Protein AF-A0A7J6M3S8-F1 (afdb_monomer)

InterPro domains:
  IPR009906 D-glutamate cyclase-like domain [PF07286] (188-296)
  IPR038021 Putative hydro-lyase [SSF160920] (68-296)

Secondary structure (DSSP, 8-state):
--TT-EEEE--SSTTSS--EEEETTTTEEEES-SS-TT----HHHHHHHHHHHHHHHHHHHHHS----HHHHHHHHHHHHTS--S--TTSSTTS--EEEEEEEGGGHHHHHHHHHH-TTT--EEEEEEPEEEE-TTS-EEEE-B-SSSSTT-BTTTSSS-EEEEETTEEEEESS---B--TT---EEEEEEE-THHHHHHHHHTT---HHHHTT-PPEEEEEEEEPPPBTTB--EEEEEEEEEETTTHHHHHHHHTT-TTTT-S-SEEE-GGGGT--TTSPPSBS------TTEEEEEEE-TTS----

Sequence (308 aa):
MPPDRKWSFETGYDGMVGDAIFDEKTGKWHYSDEKQLHTHLDEGKALKRTRGAIQELGRRLRDHAVDATAAAKVREECRDGVWSGPTSGKAAGHVQANLVILPSKYKNHFERFCALNPQACALLETIDSTTTTDPNGHRRLKLISAVVTPGADILTDAPKYTVYNGHDKVEVLRADTSVPEDVEGLTGFVFGCSFSWEDKLADAGAPPRHMVQGKNVSMYRTNIPNKVAGPFGGVLVVTMRPYRLDQIPQVIQITSQYPLAHGRPVHIGDGRAIGVDVSQPPHYGDAVEVHDDEVSMNNFRAERFLSF

Organism: Perkinsus olseni (NCBI:txid32597)

Radius of gyration: 20.34 Å; Cα contacts (8 Å, |Δi|>4): 584; chains: 1; bounding box: 49×39×68 Å

Foldseek 3Di:
DPLADKDWAAFDDPCLWAIWIARSNVRDIDGPCPPVNDDPDPLVVLLVVLVVQLVVLQVVCVVDDDPCPQVVVLLVCLLVLVAQDDCPPSGPPAWDKDKDKDQVVCVVLVSSLCSQCVLQFLWNDKFKWDWDADPVGAIFTFGADCGRDGGRTPQRSHQWDWDDDQQDIDIDRGHPRRDPPPRPIMMMTIATALSNQQVVCVVVVRHFQCVVVVWWFFKAFFPAKRDGGDVFIATFMWTKTKDAPVCVVVVLVRQCVCSRHQRGFSDKAQRVSRPDDLVDGGPDIGRGDHDPRIIITITGYHHPRPPD

pLDDT: mean 81.53, std 12.67, range [35.47, 95.81]

Structure (mmCIF, N/CA/C/O backbone):
data_AF-A0A7J6M3S8-F1
#
_entry.id   AF-A0A7J6M3S8-F1
#
loop_
_atom_site.group_PDB
_atom_site.id
_atom_site.type_symbol
_atom_site.label_atom_id
_atom_site.label_alt_id
_atom_site.label_comp_id
_atom_site.label_asym_id
_atom_site.label_entity_id
_atom_site.label_seq_id
_atom_site.pdbx_PDB_ins_code
_atom_site.Cartn_x
_atom_site.Cartn_y
_atom_site.Cartn_z
_atom_site.occupancy
_atom_site.B_iso_or_equiv
_atom_site.auth_seq_id
_atom_site.auth_comp_id
_atom_site.auth_asym_id
_atom_site.auth_atom_id
_atom_site.pdbx_PDB_model_num
ATOM 1 N N . MET A 1 1 ? 15.613 -4.362 -37.670 1.00 40.16 1 MET A N 1
ATOM 2 C CA . MET A 1 1 ? 15.081 -3.259 -36.837 1.00 40.16 1 MET A CA 1
ATOM 3 C C . MET A 1 1 ? 16.241 -2.330 -36.521 1.00 40.16 1 MET A C 1
ATOM 5 O O . MET A 1 1 ? 17.337 -2.867 -36.402 1.00 40.16 1 MET A O 1
ATOM 9 N N . PRO A 1 2 ? 16.075 -0.995 -36.485 1.00 41.50 2 PRO A N 1
ATOM 10 C CA . PRO A 1 2 ? 17.220 -0.116 -36.283 1.00 41.50 2 PRO A CA 1
ATOM 11 C C . PRO A 1 2 ? 17.767 -0.342 -34.863 1.00 41.50 2 PRO A C 1
ATOM 13 O O . PRO A 1 2 ? 16.982 -0.245 -33.920 1.00 41.50 2 PRO A O 1
ATOM 16 N N . PRO A 1 3 ? 19.061 -0.667 -34.701 1.00 46.59 3 PRO A N 1
ATOM 17 C CA . PRO A 1 3 ? 19.698 -1.013 -33.423 1.00 46.59 3 PRO A CA 1
ATOM 18 C C . PRO A 1 3 ? 19.951 0.209 -32.511 1.00 46.59 3 PRO A C 1
ATOM 20 O O . PRO A 1 3 ? 20.915 0.246 -31.746 1.00 46.59 3 PRO A O 1
ATOM 23 N N . ASP A 1 4 ? 19.089 1.224 -32.593 1.00 57.59 4 ASP A N 1
ATOM 24 C CA . ASP A 1 4 ? 19.388 2.588 -32.146 1.00 57.59 4 ASP A CA 1
ATOM 25 C C . ASP A 1 4 ? 18.416 3.079 -31.062 1.00 57.59 4 ASP A C 1
ATOM 27 O O . ASP A 1 4 ? 18.400 4.265 -30.716 1.00 57.59 4 ASP A O 1
ATOM 31 N N . ARG A 1 5 ? 17.548 2.202 -30.546 1.00 69.19 5 ARG A N 1
ATOM 32 C CA . ARG A 1 5 ? 16.458 2.626 -29.674 1.00 69.19 5 ARG A CA 1
ATOM 33 C C . ARG A 1 5 ? 16.954 2.786 -28.240 1.00 69.19 5 ARG A C 1
ATOM 35 O O . ARG A 1 5 ? 17.344 1.831 -27.573 1.00 69.19 5 ARG A O 1
ATOM 42 N N . LYS A 1 6 ? 16.904 4.026 -27.757 1.00 76.69 6 LYS A N 1
ATOM 43 C CA . LYS A 1 6 ? 16.970 4.329 -26.328 1.00 76.69 6 LYS A CA 1
ATOM 44 C C . LYS A 1 6 ? 15.563 4.416 -25.776 1.00 76.69 6 LYS A C 1
ATOM 46 O O . LYS A 1 6 ? 14.700 5.070 -26.364 1.00 76.69 6 LYS A O 1
ATOM 51 N N . TRP A 1 7 ? 15.354 3.786 -24.635 1.00 75.06 7 TRP A N 1
ATOM 52 C CA . TRP A 1 7 ? 14.115 3.903 -23.881 1.00 75.06 7 TRP A CA 1
ATOM 53 C C . TRP A 1 7 ? 14.384 4.787 -22.682 1.00 75.06 7 TRP A C 1
ATOM 55 O O . TRP A 1 7 ? 15.381 4.564 -22.012 1.00 75.06 7 TRP A O 1
ATOM 65 N N . SER A 1 8 ? 13.538 5.782 -22.431 1.00 75.56 8 SER A N 1
ATOM 66 C CA . SER A 1 8 ? 13.652 6.659 -21.265 1.00 75.56 8 SER A CA 1
ATOM 67 C C . SER A 1 8 ? 12.343 6.643 -20.497 1.00 75.56 8 SER A C 1
ATOM 69 O O . SER A 1 8 ? 11.271 6.779 -21.093 1.00 75.56 8 SER A O 1
ATOM 71 N N . PHE A 1 9 ? 12.439 6.469 -19.185 1.00 73.38 9 PHE A N 1
ATOM 72 C CA . PHE A 1 9 ? 11.304 6.363 -18.289 1.00 73.38 9 PHE A CA 1
ATOM 73 C C . PHE A 1 9 ? 11.578 7.148 -17.019 1.00 73.38 9 PHE A C 1
ATOM 75 O O . PHE A 1 9 ? 12.565 6.906 -16.341 1.00 73.38 9 PHE A O 1
ATOM 82 N N . GLU A 1 10 ? 10.661 8.017 -16.636 1.00 70.88 10 GLU A N 1
ATOM 83 C CA . GLU A 1 10 ? 10.675 8.618 -15.303 1.00 70.88 10 GLU A CA 1
ATOM 84 C C . GLU A 1 10 ? 10.173 7.584 -14.273 1.00 70.88 10 GLU A C 1
ATOM 86 O O . GLU A 1 10 ? 9.076 7.020 -14.428 1.00 70.88 10 GLU A O 1
ATOM 91 N N . THR A 1 11 ? 10.966 7.332 -13.229 1.00 66.06 11 THR A N 1
ATOM 92 C CA . THR A 1 11 ? 10.608 6.443 -12.110 1.00 66.06 11 THR A CA 1
ATOM 93 C C . THR A 1 11 ? 10.346 7.249 -10.829 1.00 66.06 11 THR A C 1
ATOM 95 O O . THR A 1 11 ? 10.673 8.429 -10.739 1.00 66.06 11 THR A O 1
ATOM 98 N N . GLY A 1 12 ? 9.665 6.647 -9.851 1.00 57.62 12 GLY A N 1
ATOM 99 C CA . GLY A 1 12 ? 9.400 7.277 -8.552 1.00 57.62 12 GLY A CA 1
ATOM 100 C C . GLY A 1 12 ? 8.406 8.460 -8.533 1.00 57.62 12 GLY A C 1
ATOM 101 O O . GLY A 1 12 ? 7.753 8.815 -9.511 1.00 57.62 12 GLY A O 1
ATOM 102 N N . TYR A 1 13 ? 8.268 9.039 -7.338 1.00 50.94 13 TYR A N 1
ATOM 103 C CA . TYR A 1 13 ? 7.565 10.286 -6.992 1.00 50.94 13 TYR A CA 1
ATOM 104 C C . TYR A 1 13 ? 8.546 11.256 -6.320 1.00 50.94 13 TYR A C 1
ATOM 106 O O . TYR A 1 13 ? 9.318 10.830 -5.459 1.00 50.94 13 TYR A O 1
ATOM 114 N N . ASP A 1 14 ? 8.485 12.542 -6.679 1.00 52.34 14 ASP A N 1
ATOM 115 C CA . ASP A 1 14 ? 9.301 13.633 -6.116 1.00 52.34 14 ASP A CA 1
ATOM 116 C C . ASP A 1 14 ? 10.826 13.417 -6.206 1.00 52.34 14 ASP A C 1
ATOM 118 O O . ASP A 1 14 ? 11.572 13.771 -5.294 1.00 52.34 14 ASP A O 1
ATOM 122 N N . GLY A 1 15 ? 11.295 12.818 -7.308 1.00 45.62 15 GLY A N 1
ATOM 123 C CA . GLY A 1 15 ? 12.725 12.695 -7.620 1.00 45.62 15 GLY A CA 1
ATOM 124 C C . GLY A 1 15 ? 13.509 11.727 -6.727 1.00 45.62 15 GLY A C 1
ATOM 125 O O . GLY A 1 15 ? 14.733 11.751 -6.745 1.00 45.62 15 GLY A O 1
ATOM 126 N N . MET A 1 16 ? 12.836 10.883 -5.930 1.00 48.69 16 MET A N 1
ATOM 127 C CA . MET A 1 16 ? 13.532 9.935 -5.045 1.00 48.69 16 MET A CA 1
ATOM 128 C C . MET A 1 16 ? 14.131 8.738 -5.791 1.00 48.69 16 MET A C 1
ATOM 130 O O . MET A 1 16 ? 14.988 8.074 -5.229 1.00 48.69 16 MET A O 1
ATOM 134 N N . VAL A 1 17 ? 13.709 8.451 -7.025 1.00 54.06 17 VAL A N 1
ATOM 135 C CA . VAL A 1 17 ? 14.361 7.463 -7.894 1.00 54.06 17 VAL A CA 1
ATOM 136 C C . VAL A 1 17 ? 14.409 8.073 -9.288 1.00 54.06 17 VAL A C 1
ATOM 138 O O . VAL A 1 17 ? 13.377 8.515 -9.777 1.00 54.06 17 VAL A O 1
ATOM 141 N N . GLY A 1 18 ? 15.602 8.239 -9.858 1.00 62.00 18 GLY A N 1
ATOM 142 C CA . GLY A 1 18 ? 15.791 8.979 -11.110 1.00 62.00 18 GLY A CA 1
ATOM 143 C C . GLY A 1 18 ? 15.156 8.309 -12.335 1.00 62.00 18 GLY A C 1
ATOM 144 O O . GLY A 1 18 ? 14.492 7.279 -12.255 1.00 62.00 18 GLY A O 1
ATOM 145 N N . ASP A 1 19 ? 15.391 8.871 -13.509 1.00 69.56 19 ASP A N 1
ATOM 146 C CA . ASP A 1 19 ? 14.948 8.305 -14.780 1.00 69.56 19 ASP A CA 1
ATOM 147 C C . ASP A 1 19 ? 15.741 7.040 -15.104 1.00 69.56 19 ASP A C 1
ATOM 149 O O . ASP A 1 19 ? 16.957 7.010 -14.933 1.00 69.56 19 ASP A O 1
ATOM 153 N N . ALA A 1 20 ? 15.068 6.009 -15.601 1.00 74.25 20 ALA A N 1
ATOM 154 C CA . ALA A 1 20 ? 15.677 4.798 -16.126 1.00 74.25 20 ALA A CA 1
ATOM 155 C C . ALA A 1 20 ? 15.820 4.908 -17.647 1.00 74.25 20 ALA A C 1
ATOM 157 O O . ALA A 1 20 ? 14.840 5.147 -18.356 1.00 74.25 20 ALA A O 1
ATOM 158 N N . ILE A 1 21 ? 17.032 4.690 -18.152 1.00 79.75 21 ILE A N 1
ATOM 159 C CA . ILE A 1 21 ? 17.354 4.707 -19.575 1.00 79.75 21 ILE A CA 1
ATOM 160 C C . ILE A 1 21 ? 17.917 3.347 -19.985 1.00 79.75 21 ILE A C 1
ATOM 162 O O . ILE A 1 21 ? 18.979 2.955 -19.505 1.00 79.75 21 ILE A O 1
ATOM 166 N N . PHE A 1 22 ? 17.243 2.641 -20.894 1.00 80.94 22 PHE A N 1
ATOM 167 C CA . PHE A 1 22 ? 17.772 1.412 -21.492 1.00 80.94 22 PHE A CA 1
ATOM 168 C C . PHE A 1 22 ? 18.443 1.712 -22.830 1.00 80.94 22 PHE A C 1
ATOM 170 O O . PHE A 1 22 ? 17.836 2.322 -23.715 1.00 80.94 22 PHE A O 1
ATOM 177 N N . ASP A 1 23 ? 19.691 1.271 -22.973 1.00 82.38 23 ASP A N 1
ATOM 178 C CA . ASP A 1 23 ? 20.470 1.364 -24.203 1.00 82.38 23 ASP A CA 1
ATOM 179 C C . ASP A 1 23 ? 20.550 -0.025 -24.858 1.00 82.38 23 ASP A C 1
ATOM 181 O O . ASP A 1 23 ? 21.315 -0.890 -24.424 1.00 82.38 23 ASP A O 1
ATOM 185 N N . GLU A 1 24 ? 19.756 -0.241 -25.916 1.00 81.75 24 GLU A N 1
ATOM 186 C CA . GLU A 1 24 ? 19.698 -1.523 -26.641 1.00 81.75 24 GLU A CA 1
ATOM 187 C C . GLU A 1 24 ? 21.046 -1.935 -27.251 1.00 81.75 24 GLU A C 1
ATOM 189 O O . GLU A 1 24 ? 21.322 -3.126 -27.386 1.00 81.75 24 GLU A O 1
ATOM 194 N N . LYS A 1 25 ? 21.915 -0.974 -27.589 1.00 83.31 25 LYS A N 1
ATOM 195 C CA . LYS A 1 25 ? 23.221 -1.254 -28.199 1.00 83.31 25 LYS A CA 1
ATOM 196 C C . LYS A 1 25 ? 24.181 -1.889 -27.200 1.00 83.31 25 LYS A C 1
ATOM 198 O O . LYS A 1 25 ? 24.978 -2.752 -27.565 1.00 83.31 25 LYS A O 1
ATOM 203 N N . THR A 1 26 ? 24.150 -1.425 -25.957 1.00 83.38 26 THR A N 1
ATOM 204 C CA . THR A 1 26 ? 25.013 -1.939 -24.886 1.00 83.38 26 THR A CA 1
ATOM 205 C C . THR A 1 26 ? 24.342 -3.023 -24.048 1.00 83.38 26 THR A C 1
ATOM 207 O O . THR A 1 26 ? 25.041 -3.729 -23.321 1.00 83.38 26 THR A O 1
ATOM 210 N N . GLY A 1 27 ? 23.013 -3.148 -24.132 1.00 79.44 27 GLY A N 1
ATOM 211 C CA . GLY A 1 27 ? 22.210 -4.005 -23.263 1.00 79.44 27 GLY A CA 1
ATOM 212 C C . GLY A 1 27 ? 22.209 -3.539 -21.805 1.00 79.44 27 GLY A C 1
ATOM 213 O O . GLY A 1 27 ? 22.017 -4.357 -20.906 1.00 79.44 27 GLY A O 1
ATOM 214 N N . LYS A 1 28 ? 22.487 -2.253 -21.545 1.00 80.81 28 LYS A N 1
ATOM 215 C CA . LYS A 1 28 ? 22.659 -1.708 -20.190 1.00 80.81 28 LYS A CA 1
ATOM 216 C C . LYS A 1 28 ? 21.569 -0.710 -19.824 1.00 80.81 28 LYS A C 1
ATOM 218 O O . LYS A 1 28 ? 21.104 0.072 -20.652 1.00 80.81 28 LYS A O 1
ATOM 223 N N . TRP A 1 29 ? 21.220 -0.725 -18.541 1.00 77.94 29 TRP A N 1
ATOM 224 C CA . TRP A 1 29 ? 20.391 0.287 -17.901 1.00 77.94 29 TRP A CA 1
ATOM 225 C C . TRP A 1 29 ? 21.265 1.382 -17.287 1.00 77.94 29 TRP A C 1
ATOM 227 O O . TRP A 1 29 ? 22.291 1.099 -16.668 1.00 77.94 29 TRP A O 1
ATOM 237 N N . HIS A 1 30 ? 20.839 2.628 -17.449 1.00 77.94 30 HIS A N 1
ATOM 238 C CA . HIS A 1 30 ? 21.431 3.815 -16.848 1.00 77.94 30 HIS A CA 1
ATOM 239 C C . HIS A 1 30 ? 20.356 4.539 -16.043 1.00 77.94 30 HIS A C 1
ATOM 241 O O . HIS A 1 30 ? 19.275 4.779 -16.572 1.00 77.94 30 HIS A O 1
ATOM 247 N N . TYR A 1 31 ? 20.646 4.918 -14.801 1.00 73.94 31 TYR A N 1
ATOM 248 C CA . TYR A 1 31 ? 19.703 5.661 -13.963 1.00 73.94 31 TYR A CA 1
ATOM 249 C C . TYR A 1 31 ? 20.223 7.076 -13.727 1.00 73.94 31 TYR A C 1
ATOM 251 O O . TYR A 1 31 ? 21.410 7.251 -13.447 1.00 73.94 31 TYR A O 1
ATOM 259 N N . SER A 1 32 ? 19.362 8.087 -13.880 1.00 63.09 32 SER A N 1
ATOM 260 C CA . SER A 1 32 ? 19.791 9.492 -13.925 1.00 63.09 32 SER A CA 1
ATOM 261 C C . SER A 1 32 ? 20.337 10.028 -12.600 1.00 63.09 32 SER A C 1
ATOM 263 O O . SER A 1 32 ? 21.011 11.054 -12.616 1.00 63.09 32 SER A O 1
ATOM 265 N N . ASP A 1 33 ? 20.134 9.328 -11.477 1.00 56.56 33 ASP A N 1
ATOM 266 C CA . ASP A 1 33 ? 20.668 9.757 -10.184 1.00 56.56 33 ASP A CA 1
ATOM 267 C C . ASP A 1 33 ? 20.887 8.594 -9.193 1.00 56.56 33 ASP A C 1
ATOM 269 O O . ASP A 1 33 ? 20.086 8.340 -8.296 1.00 56.56 33 ASP A O 1
ATOM 273 N N . GLU A 1 34 ? 22.034 7.909 -9.283 1.00 50.31 34 GLU A N 1
ATOM 274 C CA . GLU A 1 34 ? 22.491 6.980 -8.226 1.00 50.31 34 GLU A CA 1
ATOM 275 C C . GLU A 1 34 ? 22.772 7.698 -6.883 1.00 50.31 34 GLU A C 1
ATOM 277 O O . GLU A 1 34 ? 22.905 7.050 -5.846 1.00 50.31 34 GLU A O 1
ATOM 282 N N . LYS A 1 35 ? 22.878 9.039 -6.876 1.00 42.84 35 LYS A N 1
ATOM 283 C CA . LYS A 1 35 ? 23.361 9.837 -5.730 1.00 42.84 35 LYS A CA 1
ATOM 284 C C . LYS A 1 35 ? 22.317 10.749 -5.066 1.00 42.84 35 LYS A C 1
ATOM 286 O O . LYS A 1 35 ? 22.610 11.281 -3.997 1.00 42.84 35 LYS A O 1
ATOM 291 N N . GLN A 1 36 ? 21.119 10.927 -5.635 1.00 44.91 36 GLN A N 1
ATOM 292 C CA . GLN A 1 36 ? 20.098 11.867 -5.122 1.00 44.91 36 GLN A CA 1
ATOM 293 C C . GLN A 1 36 ? 18.861 11.235 -4.464 1.00 44.91 36 GLN A C 1
ATOM 295 O O . GLN A 1 36 ? 17.920 11.952 -4.121 1.00 44.91 36 GLN A O 1
ATOM 300 N N . LEU A 1 37 ? 18.890 9.942 -4.124 1.00 49.44 37 LEU A N 1
ATOM 301 C CA . LEU A 1 37 ? 17.884 9.321 -3.235 1.00 49.44 37 LEU A CA 1
ATOM 302 C C . LEU A 1 37 ? 17.701 10.074 -1.887 1.00 49.44 37 LEU A C 1
ATOM 304 O O . LEU A 1 37 ? 16.722 9.868 -1.167 1.00 49.44 37 LEU A O 1
ATOM 308 N N . HIS A 1 38 ? 18.621 10.988 -1.550 1.00 45.88 38 HIS A N 1
ATOM 309 C CA . HIS A 1 38 ? 18.664 11.770 -0.317 1.00 45.88 38 HIS A CA 1
ATOM 310 C C . HIS A 1 38 ? 18.406 13.275 -0.491 1.00 45.88 38 HIS A C 1
ATOM 312 O O . HIS A 1 38 ? 18.962 14.074 0.263 1.00 45.88 38 HIS A O 1
ATOM 318 N N . THR A 1 39 ? 17.558 13.720 -1.424 1.00 49.62 39 THR A N 1
ATOM 319 C CA . THR A 1 39 ? 17.105 15.120 -1.352 1.00 49.62 39 THR A CA 1
ATOM 320 C C . THR A 1 39 ? 16.373 15.363 -0.023 1.00 49.62 39 THR A C 1
ATOM 322 O O . THR A 1 39 ? 15.569 14.543 0.454 1.00 49.62 39 THR A O 1
ATOM 325 N N . HIS A 1 40 ? 16.701 16.483 0.632 1.00 55.72 40 HIS A N 1
ATOM 326 C CA . HIS A 1 40 ? 16.035 16.955 1.844 1.00 55.72 40 HIS A CA 1
ATOM 327 C C . HIS A 1 40 ? 14.559 17.238 1.521 1.00 55.72 40 HIS A C 1
ATOM 329 O O . HIS A 1 40 ? 14.198 18.329 1.089 1.00 55.72 40 HIS A O 1
ATOM 335 N N . LEU A 1 41 ? 13.698 16.233 1.708 1.00 65.00 41 LEU A N 1
ATOM 336 C CA . LEU A 1 41 ? 12.250 16.431 1.708 1.00 65.00 41 LEU A CA 1
ATOM 337 C C . LEU A 1 41 ? 11.920 17.381 2.858 1.00 65.00 41 LEU A C 1
ATOM 339 O O . LEU A 1 41 ? 12.157 17.057 4.020 1.00 65.00 41 LEU A O 1
ATOM 343 N N . ASP A 1 42 ? 11.367 18.539 2.518 1.00 78.62 42 ASP A N 1
ATOM 344 C CA . ASP A 1 42 ? 10.760 19.442 3.487 1.00 78.62 42 ASP A CA 1
ATOM 345 C C . ASP A 1 42 ? 9.553 18.735 4.113 1.00 78.62 42 ASP A C 1
ATOM 347 O O . ASP A 1 42 ? 8.554 18.441 3.451 1.00 78.62 42 ASP A O 1
ATOM 351 N N . GLU A 1 43 ? 9.670 18.425 5.397 1.00 81.56 43 GLU A N 1
ATOM 352 C CA . GLU A 1 43 ? 8.664 17.673 6.137 1.00 81.56 43 GLU A CA 1
ATOM 353 C C . GLU A 1 43 ? 7.323 18.401 6.228 1.00 81.56 43 GLU A C 1
ATOM 355 O O . GLU A 1 43 ? 6.269 17.775 6.096 1.00 81.56 43 GLU A O 1
ATOM 360 N N . GLY A 1 44 ? 7.346 19.724 6.410 1.00 84.25 44 GLY A N 1
ATOM 361 C CA . GLY A 1 44 ? 6.132 20.530 6.466 1.00 84.25 44 GLY A CA 1
ATOM 362 C C . GLY A 1 44 ? 5.369 20.455 5.146 1.00 84.25 44 GLY A C 1
ATOM 363 O O . GLY A 1 44 ? 4.151 20.245 5.132 1.00 84.25 44 GLY A O 1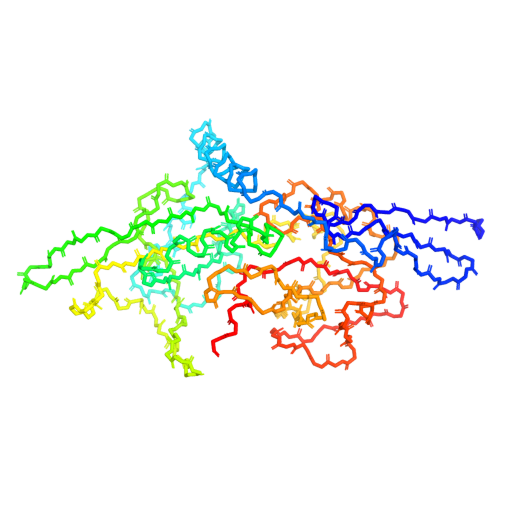
ATOM 364 N N . LYS A 1 45 ? 6.089 20.536 4.021 1.00 83.19 45 LYS A N 1
ATOM 365 C CA . LYS A 1 45 ? 5.512 20.339 2.685 1.00 83.19 45 LYS A CA 1
ATOM 366 C C . LYS A 1 45 ? 5.012 18.909 2.486 1.00 83.19 45 LYS A C 1
ATOM 368 O O . LYS A 1 45 ? 3.913 18.733 1.964 1.00 83.19 45 LYS A O 1
ATOM 373 N N . ALA A 1 46 ? 5.761 17.902 2.934 1.00 82.81 46 ALA A N 1
ATOM 374 C CA . ALA A 1 46 ? 5.388 16.495 2.804 1.00 82.81 46 ALA A CA 1
ATOM 375 C C . ALA A 1 46 ? 4.092 16.153 3.566 1.00 82.81 46 ALA A C 1
ATOM 377 O O . ALA A 1 46 ? 3.194 15.501 3.022 1.00 82.81 46 ALA A O 1
ATOM 378 N N . LEU A 1 47 ? 3.953 16.646 4.801 1.00 86.31 47 LEU A N 1
ATOM 379 C CA . LEU A 1 47 ? 2.737 16.502 5.606 1.00 86.31 47 LEU A CA 1
ATOM 380 C C . LEU A 1 47 ? 1.554 17.231 4.963 1.00 86.31 47 LEU A C 1
ATOM 382 O O . LEU A 1 47 ? 0.470 16.657 4.837 1.00 86.31 47 LEU A O 1
ATOM 386 N N . LYS A 1 48 ? 1.760 18.475 4.509 1.00 86.69 48 LYS A N 1
ATOM 387 C CA . LYS A 1 48 ? 0.718 19.262 3.833 1.00 86.69 48 LYS A CA 1
ATOM 388 C C . LYS A 1 48 ? 0.227 18.573 2.558 1.00 86.69 48 LYS A C 1
ATOM 390 O O . LYS A 1 48 ? -0.980 18.504 2.343 1.00 86.69 48 LYS A O 1
ATOM 395 N N . ARG A 1 49 ? 1.140 18.023 1.751 1.00 85.75 49 ARG A N 1
ATOM 396 C CA . ARG A 1 49 ? 0.822 17.244 0.543 1.00 85.75 49 ARG A CA 1
ATOM 397 C C . ARG A 1 49 ? -0.032 16.025 0.881 1.00 85.75 49 ARG A C 1
ATOM 399 O O . ARG A 1 49 ? -1.081 15.839 0.277 1.00 85.75 49 ARG A O 1
ATOM 406 N N . THR A 1 50 ? 0.396 15.228 1.860 1.00 84.56 50 THR A N 1
ATOM 407 C CA . THR A 1 50 ? -0.299 13.989 2.251 1.00 84.56 50 THR A CA 1
ATOM 408 C C . THR A 1 50 ? -1.715 14.285 2.748 1.00 84.56 50 THR A C 1
ATOM 410 O O . THR A 1 50 ? -2.678 13.692 2.269 1.00 84.56 50 THR A O 1
ATOM 413 N N . ARG A 1 51 ? -1.875 15.282 3.628 1.00 88.19 51 ARG A N 1
ATOM 414 C CA . ARG A 1 51 ? -3.197 15.713 4.115 1.00 88.19 51 ARG A CA 1
ATOM 415 C C . ARG A 1 51 ? -4.079 16.266 2.995 1.00 88.19 51 ARG A C 1
ATOM 417 O O . ARG A 1 51 ? -5.258 15.933 2.938 1.00 88.19 51 ARG A O 1
ATOM 424 N N . GLY A 1 52 ? -3.510 17.066 2.092 1.00 85.56 52 GLY A N 1
ATOM 425 C CA . GLY A 1 52 ? -4.225 17.588 0.927 1.00 85.56 52 GLY A CA 1
ATOM 426 C C . GLY A 1 52 ? -4.718 16.482 -0.012 1.00 85.56 52 GLY A C 1
ATOM 427 O O . GLY A 1 52 ? -5.852 16.544 -0.478 1.00 85.56 52 GLY A O 1
ATOM 428 N N . ALA A 1 53 ? -3.913 15.438 -0.234 1.00 83.31 53 ALA A N 1
ATOM 429 C CA . ALA A 1 53 ? -4.301 14.288 -1.049 1.00 83.31 53 ALA A CA 1
ATOM 430 C C . ALA A 1 53 ? -5.481 13.510 -0.437 1.00 83.31 53 ALA A C 1
ATOM 432 O O . ALA A 1 53 ? -6.426 13.184 -1.152 1.00 83.31 53 ALA A O 1
ATOM 433 N N . ILE A 1 54 ? -5.469 13.281 0.882 1.00 85.88 54 ILE A N 1
ATOM 434 C CA . ILE A 1 54 ? -6.575 12.627 1.608 1.00 85.88 54 ILE A CA 1
ATOM 435 C C . ILE A 1 54 ? -7.859 13.468 1.523 1.00 85.88 54 ILE A C 1
ATOM 437 O O . ILE A 1 54 ? -8.942 12.942 1.263 1.00 85.88 54 ILE A O 1
ATOM 441 N N . GLN A 1 55 ? -7.751 14.788 1.701 1.00 86.62 55 GLN A N 1
ATOM 442 C CA . GLN A 1 55 ? -8.896 15.700 1.602 1.00 86.62 55 GLN A CA 1
ATOM 443 C C . GLN A 1 55 ? -9.512 15.706 0.198 1.00 86.62 55 GLN A C 1
ATOM 445 O O . GLN A 1 55 ? -10.735 15.631 0.062 1.00 86.62 55 GLN A O 1
ATOM 450 N N . GLU A 1 56 ? -8.675 15.765 -0.838 1.00 84.81 56 GLU A N 1
ATOM 451 C CA . GLU A 1 56 ? -9.116 15.721 -2.232 1.00 84.81 56 GLU A CA 1
ATOM 452 C C . GLU A 1 56 ? -9.741 14.366 -2.587 1.00 84.81 56 GLU A C 1
ATOM 454 O O . GLU A 1 56 ? -10.779 14.332 -3.247 1.00 84.81 56 GLU A O 1
ATOM 459 N N . LEU A 1 57 ? -9.176 13.253 -2.105 1.00 83.12 57 LEU A N 1
ATOM 460 C CA . LEU A 1 57 ? -9.775 11.925 -2.252 1.00 83.12 57 LEU A CA 1
ATOM 461 C C . LEU A 1 57 ? -11.179 11.889 -1.639 1.00 83.12 57 LEU A C 1
ATOM 463 O O . LEU A 1 57 ? -12.133 11.498 -2.309 1.00 83.12 57 LEU A O 1
ATOM 467 N N . GLY A 1 58 ? -11.323 12.362 -0.398 1.00 82.19 58 GLY A N 1
ATOM 468 C CA . GLY A 1 58 ? -12.621 12.426 0.267 1.00 82.19 58 GLY A CA 1
ATOM 469 C C . GLY A 1 58 ? -13.628 13.302 -0.475 1.00 82.19 58 GLY A C 1
ATOM 470 O O . GLY A 1 58 ? -14.807 12.965 -0.529 1.00 82.19 58 GLY A O 1
ATOM 471 N N . ARG A 1 59 ? -13.185 14.407 -1.086 1.00 84.19 59 ARG A N 1
ATOM 472 C CA . ARG A 1 59 ? -14.046 15.239 -1.936 1.00 84.19 59 ARG A CA 1
ATOM 473 C C . ARG A 1 59 ? -14.512 14.470 -3.173 1.00 84.19 59 ARG A C 1
ATOM 475 O O . ARG A 1 59 ? -15.709 14.401 -3.420 1.00 84.19 59 ARG A O 1
ATOM 482 N N . ARG A 1 60 ? -13.593 13.827 -3.898 1.00 81.56 60 ARG A N 1
ATOM 483 C CA . ARG A 1 60 ? -13.920 13.053 -5.107 1.00 81.56 60 ARG A CA 1
ATOM 484 C C . ARG A 1 60 ? -14.901 11.918 -4.838 1.00 81.56 60 ARG A C 1
ATOM 486 O O . ARG A 1 60 ? -15.831 11.756 -5.621 1.00 81.56 60 ARG A O 1
ATOM 493 N N . LEU A 1 61 ? -14.703 11.175 -3.747 1.00 78.25 61 LEU A N 1
ATOM 494 C CA . LEU A 1 61 ? -15.580 10.069 -3.351 1.00 78.25 61 LEU A CA 1
ATOM 495 C C . LEU A 1 61 ? -16.983 10.545 -2.945 1.00 78.25 61 LEU A C 1
ATOM 497 O O . LEU A 1 61 ? -17.949 9.826 -3.167 1.00 78.25 61 LEU A O 1
ATOM 501 N N . ARG A 1 62 ? -17.119 11.758 -2.389 1.00 79.94 62 ARG A N 1
ATOM 502 C CA . ARG A 1 62 ? -18.436 12.366 -2.128 1.00 79.94 62 ARG A CA 1
ATOM 503 C C . ARG A 1 62 ? -19.127 12.836 -3.405 1.00 79.94 62 ARG A C 1
ATOM 505 O O . ARG A 1 62 ? -20.337 12.686 -3.523 1.00 79.94 62 ARG A O 1
ATOM 512 N N . ASP A 1 63 ? -18.363 13.394 -4.340 1.00 79.31 63 ASP A N 1
ATOM 513 C CA . ASP A 1 63 ? -18.900 13.967 -5.578 1.00 79.31 63 ASP A CA 1
ATOM 514 C C . ASP A 1 63 ? -19.291 12.887 -6.611 1.00 79.31 63 ASP A C 1
ATOM 516 O O . ASP A 1 63 ? -20.099 13.151 -7.499 1.00 79.31 63 ASP A O 1
ATOM 520 N N . HIS A 1 64 ? -18.739 11.671 -6.502 1.00 71.81 64 HIS A N 1
ATOM 521 C CA . HIS A 1 64 ? -18.995 10.559 -7.424 1.00 71.81 64 HIS A CA 1
ATOM 522 C C . HIS A 1 64 ? -19.555 9.354 -6.668 1.00 71.81 64 HIS A C 1
ATOM 524 O O . HIS A 1 64 ? -18.807 8.567 -6.089 1.00 71.81 64 HIS A O 1
ATOM 530 N N . ALA A 1 65 ? -20.877 9.186 -6.706 1.00 67.69 65 ALA A N 1
ATOM 531 C CA . ALA A 1 65 ? -21.520 7.998 -6.160 1.00 67.69 65 ALA A CA 1
ATOM 532 C C . ALA A 1 65 ? -21.114 6.757 -6.976 1.00 67.69 65 ALA A C 1
ATOM 534 O O . ALA A 1 65 ? -21.446 6.638 -8.155 1.00 67.69 65 ALA A O 1
ATOM 535 N N . VAL A 1 66 ? -20.393 5.838 -6.337 1.00 73.12 66 VAL A N 1
ATOM 536 C CA . VAL A 1 66 ? -20.090 4.504 -6.868 1.00 73.12 66 VAL A CA 1
ATOM 537 C C . VAL A 1 66 ? -21.037 3.513 -6.199 1.00 73.12 66 VAL A C 1
ATOM 539 O O . VAL A 1 66 ? -21.268 3.604 -4.992 1.00 73.12 66 VAL A O 1
ATOM 542 N N . ASP A 1 67 ? -21.590 2.567 -6.961 1.00 84.06 67 ASP A N 1
ATOM 543 C CA . ASP A 1 67 ? -22.351 1.460 -6.379 1.00 84.06 67 ASP A CA 1
ATOM 544 C C . ASP A 1 67 ? -21.422 0.578 -5.534 1.00 84.06 67 ASP A C 1
ATOM 546 O O . ASP A 1 67 ? -20.664 -0.241 -6.051 1.00 84.06 67 ASP A O 1
ATOM 550 N N . ALA A 1 68 ? -21.502 0.762 -4.217 1.00 86.12 68 ALA A N 1
ATOM 551 C CA . ALA A 1 68 ? -20.689 0.060 -3.239 1.00 86.12 68 ALA A CA 1
ATOM 552 C C . ALA A 1 68 ? -21.330 -1.239 -2.725 1.00 86.12 68 ALA A C 1
ATOM 554 O O . ALA A 1 68 ? -20.800 -1.832 -1.784 1.00 86.12 68 ALA A O 1
ATOM 555 N N . THR A 1 69 ? -22.449 -1.695 -3.304 1.00 90.06 69 THR A N 1
ATOM 556 C CA . THR A 1 69 ? -23.238 -2.826 -2.780 1.00 90.06 69 THR A CA 1
ATOM 557 C C . THR A 1 69 ? -22.401 -4.098 -2.642 1.00 90.06 69 THR A C 1
ATOM 559 O O . THR A 1 69 ? -22.394 -4.730 -1.585 1.00 90.06 69 THR A O 1
ATOM 562 N N . ALA A 1 70 ? -21.627 -4.447 -3.675 1.00 89.50 70 ALA A N 1
ATOM 563 C CA . ALA A 1 70 ? -20.762 -5.627 -3.648 1.00 89.50 70 ALA A CA 1
ATOM 564 C C . ALA A 1 70 ? -19.672 -5.521 -2.567 1.00 89.50 70 ALA A C 1
ATOM 566 O O . ALA A 1 70 ? -19.460 -6.458 -1.801 1.00 89.50 70 ALA A O 1
ATOM 567 N N . ALA A 1 71 ? -19.013 -4.363 -2.457 1.00 91.56 71 ALA A N 1
ATOM 568 C CA . ALA A 1 71 ? -17.975 -4.141 -1.453 1.00 91.56 71 ALA A CA 1
ATOM 569 C C . ALA A 1 71 ? -18.537 -4.113 -0.021 1.00 91.56 71 ALA A C 1
ATOM 571 O O . ALA A 1 71 ? -17.895 -4.618 0.898 1.00 91.56 71 ALA A O 1
ATOM 572 N N . ALA A 1 72 ? -19.733 -3.550 0.172 1.00 93.25 72 ALA A N 1
ATOM 573 C CA . ALA A 1 72 ? -20.431 -3.543 1.454 1.00 93.25 72 ALA A CA 1
ATOM 574 C C . ALA A 1 72 ? -20.790 -4.962 1.905 1.00 93.25 72 ALA A C 1
ATOM 576 O O . ALA A 1 72 ? -20.503 -5.316 3.046 1.00 93.25 72 ALA A O 1
ATOM 577 N N . LYS A 1 73 ? -21.311 -5.791 0.993 1.00 94.19 73 LYS A N 1
ATOM 578 C CA . LYS A 1 73 ? -21.624 -7.195 1.273 1.00 94.19 73 LYS A CA 1
ATOM 579 C C . LYS A 1 73 ? -20.388 -7.995 1.688 1.00 94.19 73 LY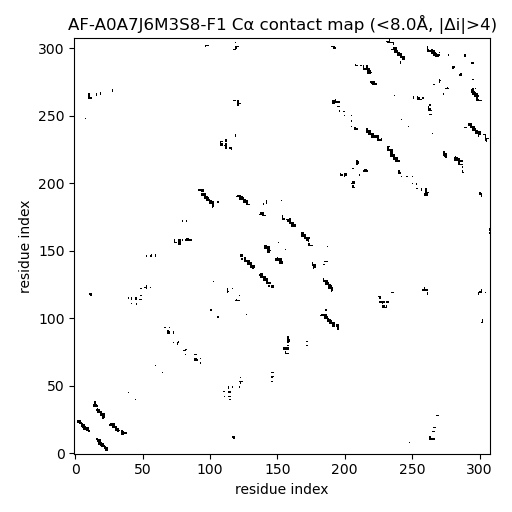S A C 1
ATOM 581 O O . LYS A 1 73 ? -20.446 -8.755 2.644 1.00 94.19 73 LYS A O 1
ATOM 586 N N . VAL A 1 74 ? -19.249 -7.800 1.020 1.00 93.25 74 VAL A N 1
ATOM 587 C CA . VAL A 1 74 ? -17.995 -8.477 1.407 1.00 93.25 74 VAL A CA 1
ATOM 588 C C . VAL A 1 74 ? -17.568 -8.086 2.824 1.00 93.25 74 VAL A C 1
ATOM 590 O O . VAL A 1 74 ? -17.171 -8.947 3.603 1.00 93.25 74 VAL A O 1
ATOM 593 N N . ARG A 1 75 ? -17.668 -6.800 3.186 1.00 94.31 75 ARG A N 1
ATOM 594 C CA . ARG A 1 75 ? -17.356 -6.333 4.548 1.00 94.31 75 ARG A CA 1
ATOM 595 C C . ARG A 1 75 ? -18.314 -6.900 5.594 1.00 94.31 75 ARG A C 1
ATOM 597 O O . ARG A 1 75 ? -17.869 -7.248 6.682 1.00 94.31 75 ARG A O 1
ATOM 604 N N . GLU A 1 76 ? -19.597 -7.015 5.265 1.00 94.56 76 GLU A N 1
ATOM 605 C CA . GLU A 1 76 ? -20.603 -7.671 6.107 1.00 94.56 76 GLU A CA 1
ATOM 606 C C . GLU A 1 76 ? -20.270 -9.156 6.321 1.00 94.56 76 GLU A C 1
ATOM 608 O O . GLU A 1 76 ? -20.198 -9.606 7.460 1.00 94.56 76 GLU A O 1
ATOM 613 N N . GLU A 1 77 ? -19.933 -9.893 5.256 1.00 93.94 77 GLU A N 1
ATOM 614 C CA . GLU A 1 77 ? -19.492 -11.292 5.351 1.00 93.94 77 GLU A CA 1
ATOM 615 C C . GLU A 1 77 ? -18.237 -11.450 6.231 1.00 93.94 77 GLU A C 1
ATOM 617 O O . GLU A 1 77 ? -18.143 -12.408 7.004 1.00 93.94 77 GLU A O 1
ATOM 622 N N . CYS A 1 78 ? -17.278 -10.519 6.153 1.00 92.75 78 CYS A N 1
ATOM 623 C CA . CYS A 1 78 ? -16.110 -10.491 7.041 1.00 92.75 78 CYS A CA 1
ATOM 624 C C . CYS A 1 78 ? -16.513 -10.242 8.503 1.00 92.75 78 CYS A C 1
ATOM 626 O O . CYS A 1 78 ? -16.128 -11.007 9.390 1.00 92.75 78 CYS A O 1
ATOM 628 N N . ARG A 1 79 ? -17.337 -9.215 8.750 1.00 90.88 79 ARG A N 1
ATOM 629 C CA . ARG A 1 79 ? -17.828 -8.835 10.085 1.00 90.88 79 ARG A CA 1
ATOM 630 C C . ARG A 1 79 ? -18.529 -10.004 10.771 1.00 90.88 79 ARG A C 1
ATOM 632 O O . ARG A 1 79 ? -18.191 -10.375 11.902 1.00 90.88 79 ARG A O 1
ATOM 639 N N . ASP A 1 80 ? -19.424 -10.658 10.045 1.00 90.94 80 ASP A N 1
ATOM 640 C CA . ASP A 1 80 ? -20.205 -11.791 10.536 1.00 90.94 80 ASP A CA 1
ATOM 641 C C . ASP A 1 80 ? -19.376 -13.080 10.637 1.00 90.94 80 ASP A C 1
ATOM 643 O O . ASP A 1 80 ? -19.792 -14.051 11.270 1.00 90.94 80 ASP A O 1
ATOM 647 N N . GLY A 1 81 ? -18.136 -13.068 10.133 1.00 88.50 81 GLY A N 1
ATOM 648 C CA . GLY A 1 81 ? -17.209 -14.200 10.173 1.00 88.50 81 GLY A CA 1
ATOM 649 C C . GLY A 1 81 ? -17.538 -15.285 9.148 1.00 88.50 81 GLY A C 1
ATOM 650 O O . GLY A 1 81 ? -17.000 -16.387 9.227 1.00 88.50 81 GLY A O 1
ATOM 651 N N . VAL A 1 82 ? -18.409 -14.975 8.187 1.00 92.00 82 VAL A N 1
ATOM 652 C CA . VAL A 1 82 ? -18.762 -15.839 7.055 1.00 92.00 82 VAL A CA 1
ATOM 653 C C . VAL A 1 82 ? -17.586 -15.951 6.082 1.00 92.00 82 VAL A C 1
ATOM 655 O O . VAL A 1 82 ? -17.364 -17.015 5.502 1.00 92.00 82 VAL A O 1
ATOM 658 N N . TRP A 1 83 ? -16.791 -14.885 5.931 1.00 89.31 83 TRP A N 1
ATOM 659 C CA . TRP A 1 83 ? -15.611 -14.870 5.069 1.00 89.31 83 TRP A CA 1
ATOM 660 C C . TRP A 1 83 ? -14.328 -14.522 5.830 1.00 89.31 83 TRP A C 1
ATOM 662 O O . TRP A 1 83 ? -14.231 -13.491 6.485 1.00 89.31 83 TRP A O 1
ATOM 672 N N . SER A 1 84 ? -13.304 -15.368 5.687 1.00 87.44 84 SER A N 1
ATOM 673 C CA . SER A 1 84 ? -11.957 -15.142 6.243 1.00 87.44 84 SER A CA 1
ATOM 674 C C . SER A 1 84 ? -10.830 -15.504 5.256 1.00 87.44 84 SER A C 1
ATOM 676 O O . SER A 1 84 ? -9.671 -15.717 5.628 1.00 87.44 84 SER A O 1
ATOM 678 N N . GLY A 1 85 ? -11.178 -15.626 3.972 1.00 84.25 85 GLY A N 1
ATOM 679 C CA . GLY A 1 85 ? -10.249 -15.937 2.886 1.00 84.25 85 GLY A CA 1
ATOM 680 C C . GLY A 1 85 ? -9.689 -14.688 2.192 1.00 84.25 85 GLY A C 1
ATOM 681 O O . GLY A 1 85 ? -10.003 -13.561 2.583 1.00 84.25 85 GLY A O 1
ATOM 682 N N . PRO A 1 86 ? -8.891 -14.871 1.126 1.00 80.38 86 PRO A N 1
ATOM 683 C CA . PRO A 1 86 ? -8.417 -13.775 0.281 1.00 80.38 86 PRO A CA 1
ATOM 684 C C . PRO A 1 86 ? -9.562 -12.915 -0.276 1.00 80.38 86 PRO A C 1
ATOM 686 O O . PRO A 1 86 ? -10.633 -13.422 -0.607 1.00 80.38 86 PRO A O 1
ATOM 689 N N . THR A 1 87 ? -9.338 -11.608 -0.402 1.00 80.88 87 THR A N 1
ATOM 690 C CA . THR A 1 87 ? -10.336 -10.644 -0.905 1.00 80.88 87 THR A CA 1
ATOM 691 C C . THR A 1 87 ? -10.247 -10.401 -2.408 1.00 80.88 87 THR A C 1
ATOM 693 O O . THR A 1 87 ? -11.145 -9.779 -2.975 1.00 80.88 87 THR A O 1
ATOM 696 N N . SER A 1 88 ? -9.186 -10.859 -3.076 1.00 72.25 88 SER A N 1
ATOM 697 C CA . SER A 1 88 ? -8.978 -10.677 -4.517 1.00 72.25 88 SER A CA 1
ATOM 698 C C . SER A 1 88 ? -10.202 -11.126 -5.324 1.00 72.25 88 SER A C 1
ATOM 700 O O . SER A 1 88 ? -10.732 -12.216 -5.114 1.00 72.25 88 SER A O 1
ATOM 702 N N . GLY A 1 89 ? -10.687 -10.259 -6.216 1.00 72.31 89 GLY A N 1
ATOM 703 C CA . GLY A 1 89 ? -11.843 -10.536 -7.079 1.00 72.31 89 GLY A CA 1
ATOM 704 C C . GLY A 1 89 ? -13.225 -10.532 -6.403 1.00 72.31 89 GLY A C 1
ATOM 705 O O . GLY A 1 89 ? -14.224 -10.687 -7.097 1.00 72.31 89 GLY A O 1
ATOM 706 N N . LYS A 1 90 ? -13.334 -10.329 -5.080 1.00 80.81 90 LYS A N 1
ATOM 707 C CA . LYS A 1 90 ? -14.628 -10.368 -4.361 1.00 80.81 90 LYS A CA 1
ATOM 708 C C . LYS A 1 90 ? -15.521 -9.145 -4.581 1.00 80.81 90 LYS A C 1
ATOM 710 O O . LYS A 1 90 ? -16.739 -9.257 -4.500 1.00 80.81 90 LYS A O 1
ATOM 715 N N . ALA A 1 91 ? -14.922 -7.992 -4.857 1.00 85.12 91 ALA A N 1
ATOM 716 C CA . ALA A 1 91 ? -15.624 -6.746 -5.143 1.00 85.12 91 ALA A CA 1
ATOM 717 C C . ALA A 1 91 ? -14.958 -6.057 -6.340 1.00 85.12 91 ALA A C 1
ATOM 719 O O . ALA A 1 91 ? -14.139 -5.154 -6.178 1.00 85.12 91 ALA A O 1
ATOM 720 N N . ALA A 1 92 ? -15.268 -6.534 -7.548 1.00 77.00 92 ALA A N 1
ATOM 721 C CA . ALA A 1 92 ? -14.721 -5.973 -8.781 1.00 77.00 92 ALA A CA 1
ATOM 722 C C . ALA A 1 92 ? -15.018 -4.465 -8.893 1.00 77.00 92 ALA A C 1
ATOM 724 O O . ALA A 1 92 ? -16.053 -3.979 -8.427 1.00 77.00 92 ALA A O 1
ATOM 725 N N . GLY A 1 93 ? -14.083 -3.714 -9.477 1.00 76.31 93 GLY A N 1
ATOM 726 C CA . GLY A 1 93 ? -14.195 -2.259 -9.631 1.00 76.31 93 GLY A CA 1
ATOM 727 C C . GLY A 1 93 ? -13.965 -1.443 -8.353 1.00 76.31 93 GLY A C 1
ATOM 728 O O . GLY A 1 93 ? -14.023 -0.218 -8.410 1.00 76.31 93 GLY A O 1
ATOM 729 N N . HIS A 1 94 ? -13.672 -2.088 -7.219 1.00 80.75 94 HIS A N 1
ATOM 730 C CA . HIS A 1 94 ? -13.387 -1.413 -5.955 1.00 80.75 94 HIS A CA 1
ATOM 731 C C . HIS A 1 94 ? -11.914 -1.528 -5.574 1.00 80.75 94 HIS A C 1
ATOM 733 O O . HIS A 1 94 ? -11.291 -2.582 -5.707 1.00 80.75 94 HIS A O 1
ATOM 739 N N . VAL A 1 95 ? -11.363 -0.437 -5.043 1.00 80.25 95 VAL A N 1
ATOM 740 C CA . VAL A 1 95 ? -10.006 -0.428 -4.493 1.00 80.25 95 VAL A CA 1
ATOM 741 C C . VAL A 1 95 ? -9.982 -1.247 -3.204 1.00 80.25 95 VAL A C 1
ATOM 743 O O . VAL A 1 95 ? -10.765 -1.006 -2.287 1.00 80.25 95 VAL A O 1
ATOM 746 N N . GLN A 1 96 ? -9.053 -2.198 -3.125 1.00 83.50 96 GLN A N 1
ATOM 747 C CA . GLN A 1 96 ? -8.689 -2.847 -1.868 1.00 83.50 96 GLN A CA 1
ATOM 748 C C . GLN A 1 96 ? -7.605 -2.030 -1.174 1.00 83.50 96 GLN A C 1
ATOM 750 O O . GLN A 1 96 ? -6.801 -1.365 -1.832 1.00 83.50 96 GLN A O 1
ATOM 755 N N . ALA A 1 97 ? -7.585 -2.080 0.150 1.00 86.44 97 ALA A N 1
ATOM 756 C CA . ALA A 1 97 ? -6.655 -1.313 0.954 1.00 86.44 97 ALA A CA 1
ATOM 757 C C . ALA A 1 97 ? -5.911 -2.213 1.936 1.00 86.44 97 ALA A C 1
ATOM 759 O O . ALA A 1 97 ? -6.460 -3.199 2.428 1.00 86.44 97 ALA A O 1
ATOM 760 N N . ASN A 1 98 ? -4.675 -1.833 2.237 1.00 87.56 98 ASN A N 1
ATOM 761 C CA . ASN A 1 98 ? -3.903 -2.429 3.315 1.00 87.56 98 ASN A CA 1
ATOM 762 C C . ASN A 1 98 ? -4.163 -1.643 4.600 1.00 87.56 98 ASN A C 1
ATOM 764 O O . ASN A 1 98 ? -4.460 -0.446 4.555 1.00 87.56 98 ASN A O 1
ATOM 768 N N . LEU A 1 99 ? -4.029 -2.305 5.745 1.00 90.44 99 LEU A N 1
ATOM 769 C CA . LEU A 1 99 ? -4.383 -1.726 7.033 1.00 90.44 99 LEU A CA 1
ATOM 770 C C . LEU A 1 99 ? -3.267 -1.917 8.057 1.00 90.44 99 LEU A C 1
ATOM 772 O O . LEU A 1 99 ? -2.776 -3.025 8.258 1.00 90.44 99 LEU A O 1
ATOM 776 N N . VAL A 1 100 ? -2.915 -0.830 8.741 1.00 92.75 100 VAL A N 1
ATOM 777 C CA . VAL A 1 100 ? -2.055 -0.844 9.929 1.00 92.75 100 VAL A CA 1
ATOM 778 C C . VAL A 1 100 ? -2.813 -0.183 11.071 1.00 92.75 100 VAL A C 1
ATOM 780 O O . VAL A 1 100 ? -3.353 0.904 10.900 1.00 92.75 100 VAL A O 1
ATOM 783 N N . ILE A 1 101 ? -2.844 -0.817 12.241 1.00 92.06 101 ILE A N 1
ATOM 784 C CA . ILE A 1 101 ? -3.465 -0.263 13.448 1.00 92.06 101 ILE A CA 1
ATOM 785 C C . ILE A 1 101 ? -2.398 -0.185 14.532 1.00 92.06 101 ILE A C 1
ATOM 787 O O . ILE A 1 101 ? -1.702 -1.165 14.789 1.00 92.06 101 ILE A O 1
ATOM 791 N N . LEU A 1 102 ? -2.258 0.985 15.150 1.00 91.94 102 LEU A N 1
ATOM 792 C CA . LEU A 1 102 ? -1.242 1.257 16.167 1.00 91.94 102 LEU A CA 1
ATOM 793 C C . LEU A 1 102 ? -1.877 1.921 17.393 1.00 91.94 102 LEU A C 1
ATOM 795 O O . LEU A 1 102 ? -2.871 2.631 17.244 1.00 91.94 102 LEU A O 1
ATOM 799 N N . PRO A 1 103 ? -1.284 1.784 18.592 1.00 91.44 103 PRO A N 1
ATOM 800 C CA . PRO A 1 103 ? -1.628 2.637 19.725 1.00 91.44 103 PRO A CA 1
ATOM 801 C C . PRO A 1 103 ? -1.526 4.123 19.356 1.00 91.44 103 PRO A C 1
ATOM 803 O O . PRO A 1 103 ? -0.518 4.547 18.779 1.00 91.44 103 PRO A O 1
ATOM 806 N N . SER A 1 104 ? -2.523 4.930 19.729 1.00 93.00 104 SER A N 1
ATOM 807 C CA . SER A 1 104 ? -2.617 6.342 19.314 1.00 93.00 104 SER A CA 1
ATOM 808 C C . SER A 1 104 ? -1.403 7.191 19.708 1.00 93.00 104 SER A C 1
ATOM 810 O O . SER A 1 104 ? -1.087 8.159 19.018 1.00 93.00 104 SER A O 1
ATOM 812 N N . LYS A 1 105 ? -0.639 6.793 20.738 1.00 92.81 105 LYS A N 1
ATOM 813 C CA . LYS A 1 105 ? 0.638 7.438 21.104 1.00 92.81 105 LYS A CA 1
ATOM 814 C C . LYS A 1 105 ? 1.663 7.480 19.959 1.00 92.81 105 LYS A C 1
ATOM 816 O O . LYS A 1 105 ? 2.510 8.366 19.929 1.00 92.81 105 LYS A O 1
ATOM 821 N N . TYR A 1 106 ? 1.585 6.553 19.000 1.00 94.12 106 TYR A N 1
ATOM 822 C CA . TYR A 1 106 ? 2.481 6.507 17.842 1.00 94.12 106 TYR A CA 1
ATOM 823 C C . TYR A 1 106 ? 1.959 7.260 16.616 1.00 94.12 106 TYR A C 1
ATOM 825 O O . TYR A 1 106 ? 2.692 7.386 15.632 1.00 94.12 106 TYR A O 1
ATOM 833 N N . LYS A 1 107 ? 0.730 7.790 16.665 1.00 94.44 107 LYS A N 1
ATOM 834 C CA . LYS A 1 107 ? 0.053 8.391 15.511 1.00 94.44 107 LYS A CA 1
ATOM 835 C C . LYS A 1 107 ? 0.913 9.423 14.790 1.00 94.44 107 LYS A C 1
ATOM 837 O O . LYS A 1 107 ? 1.174 9.282 13.601 1.00 94.44 107 LYS A O 1
ATOM 842 N N . ASN A 1 108 ? 1.386 10.436 15.515 1.00 94.50 108 ASN A N 1
ATOM 843 C CA . ASN A 1 108 ? 2.117 11.555 14.915 1.00 94.50 108 ASN A CA 1
ATOM 844 C C . ASN A 1 108 ? 3.438 11.105 14.272 1.00 94.50 108 ASN A C 1
ATOM 846 O O . ASN A 1 108 ? 3.825 11.613 13.220 1.00 94.50 108 ASN A O 1
ATOM 850 N N . HIS A 1 109 ? 4.124 10.130 14.877 1.00 94.44 109 HIS A N 1
ATOM 851 C CA . HIS A 1 109 ? 5.338 9.557 14.302 1.00 94.44 109 HIS A CA 1
ATOM 852 C C . HIS A 1 109 ? 5.042 8.788 13.015 1.00 94.44 109 HIS A C 1
ATOM 854 O O . HIS A 1 109 ? 5.781 8.933 12.043 1.00 94.44 109 HIS A O 1
ATOM 860 N N . PHE A 1 110 ? 3.952 8.019 12.982 1.00 94.06 110 PHE A N 1
ATOM 861 C CA . PHE A 1 110 ? 3.600 7.231 11.807 1.00 94.06 110 PHE A CA 1
ATOM 862 C C . PHE A 1 110 ? 3.016 8.086 10.673 1.00 94.06 110 PHE A C 1
ATOM 864 O O . PHE A 1 110 ? 3.367 7.867 9.518 1.00 94.06 110 PHE A O 1
ATOM 871 N N . GLU A 1 111 ? 2.230 9.130 10.967 1.00 93.25 111 GLU A N 1
ATOM 872 C CA . GLU A 1 111 ? 1.816 10.126 9.962 1.00 93.25 111 GLU A CA 1
ATOM 873 C C . GLU A 1 111 ? 3.033 10.786 9.301 1.00 93.25 111 GLU A C 1
ATOM 875 O O . GLU A 1 111 ? 3.092 10.914 8.076 1.00 93.25 111 GLU A O 1
ATOM 880 N N . ARG A 1 112 ? 4.035 11.162 10.107 1.00 92.44 112 ARG A N 1
ATOM 881 C CA . ARG A 1 112 ? 5.302 11.713 9.612 1.00 92.44 112 ARG A CA 1
ATOM 882 C C . ARG A 1 112 ? 6.069 10.687 8.780 1.00 92.44 112 ARG A C 1
ATOM 884 O O . ARG A 1 112 ? 6.547 11.036 7.704 1.00 92.44 112 ARG A O 1
ATOM 891 N N . PHE A 1 113 ? 6.146 9.435 9.231 1.00 91.81 113 PHE A N 1
ATOM 892 C CA . PHE A 1 113 ? 6.764 8.349 8.467 1.00 91.81 113 PHE A CA 1
ATOM 893 C C . PHE A 1 113 ? 6.102 8.189 7.095 1.00 91.81 113 PHE A C 1
ATOM 895 O O . PHE A 1 113 ? 6.794 8.166 6.078 1.00 91.81 113 PHE A O 1
ATOM 902 N N . CYS A 1 114 ? 4.768 8.164 7.050 1.00 90.31 114 CYS A N 1
ATOM 903 C CA . CYS A 1 114 ? 4.019 8.040 5.806 1.00 90.31 114 CYS A CA 1
ATOM 904 C C . CYS A 1 114 ? 4.267 9.229 4.872 1.00 90.31 114 CYS A C 1
ATOM 906 O O . CYS A 1 114 ? 4.517 9.049 3.683 1.00 90.31 114 CYS A O 1
ATOM 908 N N . ALA A 1 115 ? 4.260 10.449 5.413 1.00 88.12 115 ALA A N 1
ATOM 909 C CA . ALA A 1 115 ? 4.486 11.659 4.632 1.00 88.12 115 ALA A CA 1
ATOM 910 C C . ALA A 1 115 ? 5.905 11.740 4.047 1.00 88.12 115 ALA A C 1
ATOM 912 O O . ALA A 1 115 ? 6.074 12.202 2.915 1.00 88.12 115 ALA A O 1
ATOM 913 N N . LEU A 1 116 ? 6.918 11.293 4.796 1.00 86.19 116 LEU A N 1
ATOM 914 C CA . LEU A 1 116 ? 8.313 11.257 4.343 1.00 86.19 116 LEU A CA 1
ATOM 915 C C . LEU A 1 116 ? 8.591 10.125 3.350 1.00 86.19 116 LEU A C 1
ATOM 917 O O . LEU A 1 116 ? 9.539 10.229 2.572 1.00 86.19 116 LEU A O 1
ATOM 921 N N . ASN A 1 117 ? 7.760 9.084 3.353 1.00 83.44 117 ASN A N 1
ATOM 922 C CA . ASN A 1 117 ? 7.876 7.923 2.480 1.00 83.44 117 ASN A CA 1
ATOM 923 C C . ASN A 1 117 ? 6.571 7.706 1.687 1.00 83.44 117 ASN A C 1
ATOM 925 O O . ASN A 1 117 ? 5.987 6.630 1.778 1.00 83.44 117 ASN A O 1
ATOM 929 N N . PRO A 1 118 ? 6.086 8.685 0.899 1.00 77.69 118 PRO A N 1
ATOM 930 C CA . PRO A 1 118 ? 4.757 8.630 0.264 1.00 77.69 118 PRO A CA 1
ATOM 931 C C . PRO A 1 118 ? 4.626 7.489 -0.753 1.00 77.69 118 PRO A C 1
ATOM 933 O O . PRO A 1 118 ? 3.541 6.992 -1.029 1.00 77.69 118 PRO A O 1
ATOM 936 N N . GLN A 1 119 ? 5.762 7.075 -1.304 1.00 71.00 119 GLN A N 1
ATOM 937 C CA . GLN A 1 119 ? 5.892 5.968 -2.232 1.00 71.00 119 GLN A CA 1
ATOM 938 C C . GLN A 1 119 ? 5.613 4.620 -1.558 1.00 71.00 119 GLN A C 1
ATOM 940 O O . GLN A 1 119 ? 4.809 3.814 -2.026 1.00 71.00 119 GLN A O 1
ATOM 945 N N . ALA A 1 120 ? 6.268 4.416 -0.416 1.00 75.06 120 ALA A N 1
ATOM 946 C CA . ALA A 1 120 ? 6.041 3.288 0.460 1.00 75.06 120 ALA A CA 1
ATOM 947 C C . ALA A 1 120 ? 4.610 3.347 1.012 1.00 75.06 120 ALA A C 1
ATOM 949 O O . ALA A 1 120 ? 3.845 2.402 0.891 1.00 75.06 120 ALA A O 1
ATOM 950 N N . CYS A 1 121 ? 4.220 4.497 1.542 1.00 83.94 121 CYS A N 1
ATOM 951 C CA . CYS A 1 121 ? 3.015 4.705 2.322 1.00 83.94 121 CYS A CA 1
ATOM 952 C C . CYS A 1 121 ? 1.982 5.515 1.530 1.00 83.94 121 CYS A C 1
ATOM 954 O O . CYS A 1 121 ? 1.799 6.709 1.776 1.00 83.94 121 CYS A O 1
ATOM 956 N N . ALA A 1 122 ? 1.279 4.857 0.604 1.00 81.94 122 ALA A N 1
ATOM 957 C CA . ALA A 1 122 ? 0.158 5.440 -0.138 1.00 81.94 122 ALA A CA 1
ATOM 958 C C . ALA A 1 122 ? -1.075 5.625 0.774 1.00 81.94 122 ALA A C 1
ATOM 960 O O . ALA A 1 122 ? -2.070 4.914 0.652 1.00 81.94 122 ALA A O 1
ATOM 961 N N . LEU A 1 123 ? -0.965 6.523 1.754 1.00 88.81 123 LEU A N 1
ATOM 962 C CA . LEU A 1 123 ? -1.958 6.734 2.804 1.00 88.81 123 LEU A CA 1
ATOM 963 C C . LEU A 1 123 ? -3.235 7.354 2.220 1.00 88.81 123 LEU A C 1
ATOM 965 O O . LEU A 1 123 ? -3.203 8.449 1.658 1.00 88.81 123 LEU A O 1
ATOM 969 N N . LEU A 1 124 ? -4.352 6.648 2.377 1.00 89.69 124 LEU A N 1
ATOM 970 C CA . LEU A 1 124 ? -5.682 7.072 1.942 1.00 89.69 124 LEU A CA 1
ATOM 971 C C . LEU A 1 124 ? -6.488 7.696 3.078 1.00 89.69 124 LEU A C 1
ATOM 973 O O . LEU A 1 124 ? -7.278 8.605 2.836 1.00 89.69 124 LEU A O 1
ATOM 977 N N . GLU A 1 125 ? -6.314 7.199 4.303 1.00 93.19 125 GLU A N 1
ATOM 978 C CA . GLU A 1 125 ? -7.058 7.667 5.470 1.00 93.19 125 GLU A CA 1
ATOM 979 C C . GLU A 1 125 ? -6.320 7.351 6.778 1.00 93.19 125 GLU A C 1
ATOM 981 O O . GLU A 1 125 ? -5.734 6.277 6.927 1.00 93.19 125 GLU A O 1
ATOM 986 N N . THR A 1 126 ? -6.402 8.275 7.740 1.00 95.56 126 THR A N 1
ATOM 987 C CA . THR A 1 126 ? -6.058 8.042 9.149 1.00 95.56 126 THR A CA 1
ATOM 988 C C . THR A 1 126 ? -7.343 8.098 9.971 1.00 95.56 126 THR A C 1
ATOM 990 O O . THR A 1 126 ? -8.078 9.080 9.884 1.00 95.56 126 THR A O 1
ATOM 993 N N . ILE A 1 127 ? -7.600 7.069 10.775 1.00 95.81 127 ILE A N 1
ATOM 994 C CA . ILE A 1 127 ? -8.830 6.894 11.553 1.00 95.81 127 ILE A CA 1
ATOM 995 C C . ILE A 1 127 ? -8.457 6.820 13.031 1.00 95.81 127 ILE A C 1
ATOM 997 O O . ILE A 1 127 ? -7.720 5.922 13.429 1.00 95.81 127 ILE A O 1
ATOM 1001 N N . ASP A 1 128 ? -8.966 7.734 13.854 1.00 95.31 128 ASP A N 1
ATOM 1002 C CA . ASP A 1 128 ? -8.815 7.645 15.309 1.00 95.31 128 ASP A CA 1
ATOM 1003 C C . ASP A 1 128 ? -9.949 6.831 15.922 1.00 95.31 128 ASP A C 1
ATOM 1005 O O . ASP A 1 128 ? -11.109 6.942 15.515 1.00 95.31 128 ASP A O 1
ATOM 1009 N N . SER A 1 129 ? -9.622 6.016 16.922 1.00 92.94 129 SER A N 1
ATOM 1010 C CA . SER A 1 129 ? -10.626 5.213 17.600 1.00 92.94 129 SER A CA 1
ATOM 1011 C C . SER A 1 129 ? -11.570 6.082 18.416 1.00 92.94 129 SER A C 1
ATOM 1013 O O . SER A 1 129 ? -11.136 6.972 19.148 1.00 92.94 129 SER A O 1
ATOM 1015 N N . THR A 1 130 ? -12.850 5.739 18.385 1.00 91.81 130 THR A N 1
ATOM 1016 C CA . THR A 1 130 ? -13.832 6.203 19.368 1.00 91.81 130 THR A CA 1
ATOM 1017 C C . THR A 1 130 ? -14.069 5.116 20.409 1.00 91.81 130 THR A C 1
ATOM 1019 O O . THR A 1 130 ? -13.854 3.933 20.141 1.00 91.81 130 THR A O 1
ATOM 1022 N N . THR A 1 131 ? -14.490 5.515 21.610 1.00 87.75 131 THR A N 1
ATOM 1023 C CA . THR A 1 131 ? -14.810 4.583 22.695 1.00 87.75 131 THR A CA 1
ATOM 1024 C C . THR A 1 131 ? -16.322 4.442 22.846 1.00 87.75 131 THR A C 1
ATOM 1026 O O . THR A 1 131 ? -17.052 5.429 22.840 1.00 87.75 131 THR A O 1
ATOM 1029 N N . THR A 1 132 ? -16.778 3.206 23.017 1.00 85.62 132 THR A N 1
ATOM 1030 C CA . THR A 1 132 ? -18.153 2.841 23.370 1.00 85.62 132 THR A CA 1
ATOM 1031 C C . THR A 1 132 ? -18.140 1.879 24.558 1.00 85.62 132 THR A C 1
ATOM 1033 O O . THR A 1 132 ? -17.090 1.342 24.913 1.00 85.62 132 THR A O 1
ATOM 1036 N N . THR A 1 133 ? -19.295 1.661 25.176 1.00 85.38 133 THR A N 1
ATOM 1037 C CA . THR A 1 133 ? -19.460 0.705 26.276 1.00 85.38 133 THR A CA 1
ATOM 1038 C C . THR A 1 133 ? -20.450 -0.364 25.838 1.00 85.38 133 THR A C 1
ATOM 1040 O O . TH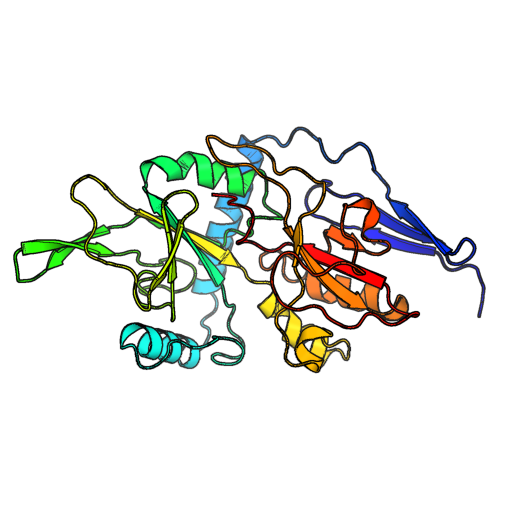R A 1 133 ? -21.523 -0.034 25.332 1.00 85.38 133 THR A O 1
ATOM 1043 N N . ASP A 1 134 ? -20.078 -1.637 25.975 1.00 83.69 134 ASP A N 1
ATOM 1044 C CA . ASP A 1 134 ? -20.993 -2.744 25.693 1.00 83.69 134 ASP A CA 1
ATOM 1045 C C . ASP A 1 134 ? -22.060 -2.885 26.804 1.00 83.69 134 ASP A C 1
ATOM 1047 O O . ASP A 1 134 ? -21.927 -2.276 27.869 1.00 83.69 134 ASP A O 1
ATOM 1051 N N . PRO A 1 135 ? -23.137 -3.669 26.597 1.00 86.31 135 PRO A N 1
ATOM 1052 C CA . PRO A 1 135 ? -24.193 -3.828 27.603 1.00 86.31 135 PRO A CA 1
ATOM 1053 C C . PRO A 1 135 ? -23.718 -4.377 28.958 1.00 86.31 135 PRO A C 1
ATOM 1055 O O . PRO A 1 135 ? -24.425 -4.225 29.950 1.00 86.31 135 PRO A O 1
ATOM 1058 N N . ASN A 1 136 ? -22.536 -4.998 29.007 1.00 85.50 136 ASN A N 1
ATOM 1059 C CA . ASN A 1 136 ? -21.936 -5.547 30.220 1.00 85.50 136 ASN A CA 1
ATOM 1060 C C . ASN A 1 136 ? -20.983 -4.552 30.905 1.00 85.50 136 ASN A C 1
ATOM 1062 O O . ASN A 1 136 ? -20.348 -4.899 31.897 1.00 85.50 136 ASN A O 1
ATOM 1066 N N . GLY A 1 137 ? -20.873 -3.321 30.396 1.00 83.25 137 GLY A N 1
ATOM 1067 C CA . GLY A 1 137 ? -20.021 -2.279 30.961 1.00 83.25 137 GLY A CA 1
ATOM 1068 C C . GLY A 1 137 ? -18.580 -2.293 30.452 1.00 83.25 137 GLY A C 1
ATOM 1069 O O . GLY A 1 137 ? -17.785 -1.469 30.902 1.00 83.25 137 GLY A O 1
ATOM 1070 N N . HIS A 1 138 ? -18.215 -3.170 29.509 1.00 82.81 138 HIS A N 1
ATOM 1071 C CA . HIS A 1 138 ? -16.843 -3.206 29.008 1.00 82.81 138 HIS A CA 1
ATOM 1072 C C . HIS A 1 138 ? -16.598 -2.123 27.962 1.00 82.81 138 HIS A C 1
ATOM 1074 O O . HIS A 1 138 ? -17.412 -1.885 27.064 1.00 82.81 138 HIS A O 1
ATOM 1080 N N . ARG A 1 139 ? -15.420 -1.507 28.044 1.00 84.31 139 ARG A N 1
ATOM 1081 C CA . ARG A 1 139 ? -14.927 -0.558 27.050 1.00 84.31 139 ARG A CA 1
ATOM 1082 C C . ARG A 1 139 ? -14.672 -1.262 25.714 1.00 84.31 139 ARG A C 1
ATOM 1084 O O . ARG A 1 139 ? -13.988 -2.282 25.662 1.00 84.31 139 ARG A O 1
ATOM 1091 N N . ARG A 1 140 ? -15.182 -0.681 24.628 1.00 86.19 140 ARG A N 1
ATOM 1092 C CA . ARG A 1 140 ? -14.989 -1.132 23.244 1.00 86.19 140 ARG A CA 1
ATOM 1093 C C . ARG A 1 140 ? -14.485 0.008 22.381 1.00 86.19 140 ARG A C 1
ATOM 1095 O O . ARG A 1 140 ? -15.039 1.108 22.435 1.00 86.19 140 ARG A O 1
ATOM 1102 N N . LEU A 1 141 ? -13.476 -0.256 21.560 1.00 88.75 141 LEU A N 1
ATOM 1103 C CA . LEU A 1 141 ? -13.035 0.696 20.544 1.00 88.75 141 LEU A CA 1
ATOM 1104 C C . LEU A 1 141 ? -13.724 0.445 19.207 1.00 88.75 141 LEU A C 1
ATOM 1106 O O . LEU A 1 141 ? -14.047 -0.692 18.872 1.00 88.75 141 LEU A O 1
ATOM 1110 N N . LYS A 1 142 ? -13.914 1.525 18.449 1.00 91.56 142 LYS A N 1
ATOM 1111 C CA . LYS A 1 142 ? -14.368 1.502 17.055 1.00 91.56 142 LYS A CA 1
ATOM 1112 C C . LYS A 1 142 ? -13.475 2.376 16.199 1.00 91.56 142 LYS A C 1
ATOM 1114 O O . LYS A 1 142 ? -13.178 3.503 16.602 1.00 91.56 142 LYS A O 1
ATOM 1119 N N . LEU A 1 143 ? -13.102 1.901 15.016 1.00 93.31 143 LEU A N 1
ATOM 1120 C CA . LEU A 1 143 ? -12.359 2.678 14.024 1.00 93.31 143 LEU A CA 1
ATOM 1121 C C . LEU A 1 143 ? -13.251 2.867 12.798 1.00 93.31 143 LEU A C 1
ATOM 1123 O O . LEU A 1 143 ? -13.252 2.054 11.877 1.00 93.31 143 LEU A O 1
ATOM 1127 N N . ILE A 1 144 ? -14.034 3.945 12.806 1.00 95.56 144 ILE A N 1
ATOM 1128 C CA . ILE A 1 144 ? -15.020 4.212 11.758 1.00 95.56 144 ILE A CA 1
ATOM 1129 C C . ILE A 1 144 ? -14.389 5.046 10.647 1.00 95.56 144 ILE A C 1
ATOM 1131 O O . ILE A 1 144 ? -14.008 6.194 10.875 1.00 95.56 144 ILE A O 1
ATOM 1135 N N . SER A 1 145 ? -14.308 4.485 9.442 1.00 94.38 145 SER A N 1
ATOM 1136 C CA . SER A 1 145 ? -13.863 5.234 8.265 1.00 94.38 145 SER A CA 1
ATOM 1137 C C . SER A 1 145 ? -14.867 6.337 7.924 1.00 94.38 145 SER A C 1
ATOM 1139 O O . SER A 1 145 ? -16.082 6.125 7.924 1.00 94.38 145 SER A O 1
ATOM 1141 N N . ALA A 1 146 ? -14.346 7.520 7.622 1.00 92.00 146 ALA A N 1
ATOM 1142 C CA . ALA A 1 146 ? -15.073 8.690 7.148 1.00 92.00 146 ALA A CA 1
ATOM 1143 C C . ALA A 1 146 ? -14.753 9.022 5.680 1.00 92.00 146 ALA A C 1
ATOM 1145 O O . ALA A 1 146 ? -15.500 9.775 5.051 1.00 92.00 146 ALA A O 1
ATOM 1146 N N . VAL A 1 147 ? -13.648 8.496 5.140 1.00 89.75 147 VAL A N 1
ATOM 1147 C CA . VAL A 1 147 ? -13.157 8.814 3.793 1.00 89.75 147 VAL A CA 1
ATOM 1148 C C . VAL A 1 147 ? -13.328 7.639 2.839 1.00 89.75 147 VAL A C 1
ATOM 1150 O O . VAL A 1 147 ? -14.116 7.743 1.903 1.00 89.75 147 VAL A O 1
ATOM 1153 N N . VAL A 1 148 ? -12.589 6.542 3.032 1.00 88.75 148 VAL A N 1
ATOM 1154 C CA . VAL A 1 148 ? -12.503 5.483 2.009 1.00 88.75 148 VAL A CA 1
ATOM 1155 C C . VAL A 1 148 ? -13.709 4.547 1.995 1.00 88.75 148 VAL A C 1
ATOM 1157 O O . VAL A 1 148 ? -14.056 4.008 0.948 1.00 88.75 148 VAL A O 1
ATOM 1160 N N . THR A 1 149 ? -14.361 4.349 3.140 1.00 89.25 149 THR A N 1
ATOM 1161 C CA . THR A 1 149 ? -15.578 3.541 3.265 1.00 89.25 149 THR A CA 1
ATOM 1162 C C . THR A 1 149 ? -16.456 4.075 4.406 1.00 89.25 149 THR A C 1
ATOM 1164 O O . THR A 1 149 ? -16.514 3.463 5.476 1.00 89.25 149 THR A O 1
ATOM 1167 N N . PRO A 1 150 ? -17.157 5.207 4.195 1.00 90.62 150 PRO A N 1
ATOM 1168 C CA . PRO A 1 150 ? -17.935 5.878 5.233 1.00 90.62 150 PRO A CA 1
ATOM 1169 C C . PRO A 1 150 ? -18.844 4.933 6.034 1.00 90.62 150 PRO A C 1
ATOM 1171 O O . PRO A 1 150 ? -19.694 4.247 5.469 1.00 90.62 150 PRO A O 1
ATOM 1174 N N . GLY A 1 151 ? -18.656 4.902 7.355 1.00 91.88 151 GLY A N 1
ATOM 1175 C CA . GLY A 1 151 ? -19.456 4.106 8.292 1.00 91.88 151 GLY A CA 1
ATOM 1176 C C . GLY A 1 151 ? -18.979 2.666 8.526 1.00 91.88 151 GLY A C 1
ATOM 1177 O O . GLY A 1 151 ? -19.524 2.002 9.405 1.00 91.88 151 GLY A O 1
ATOM 1178 N N . ALA A 1 152 ? -17.971 2.180 7.795 1.00 92.88 152 ALA A N 1
ATOM 1179 C CA . ALA A 1 152 ? -17.377 0.866 8.054 1.00 92.88 152 ALA A CA 1
ATOM 1180 C C . ALA A 1 152 ? -16.467 0.897 9.289 1.00 92.88 152 ALA A C 1
ATOM 1182 O O . ALA A 1 152 ? -15.696 1.845 9.462 1.00 92.88 152 ALA A O 1
ATOM 1183 N N . ASP A 1 153 ? -16.527 -0.158 10.106 1.00 93.25 153 ASP A N 1
ATOM 1184 C CA . ASP A 1 153 ? -15.628 -0.352 11.246 1.00 93.25 153 ASP A CA 1
ATOM 1185 C C . ASP A 1 153 ? -14.471 -1.265 10.837 1.00 93.25 153 ASP A C 1
ATOM 1187 O O . ASP A 1 153 ? -14.625 -2.477 10.666 1.00 93.25 153 ASP A O 1
ATOM 1191 N N . ILE A 1 154 ? -13.284 -0.684 10.669 1.00 91.56 154 ILE A N 1
ATOM 1192 C CA . ILE A 1 154 ? -12.119 -1.417 10.160 1.00 91.56 154 ILE A CA 1
ATOM 1193 C C . ILE A 1 154 ? -11.558 -2.434 11.165 1.00 91.56 154 ILE A C 1
ATOM 1195 O O . ILE A 1 154 ? -10.638 -3.166 10.806 1.00 91.56 154 ILE A O 1
ATOM 1199 N N . LEU A 1 155 ? -12.080 -2.497 12.398 1.00 89.94 155 LEU A N 1
ATOM 1200 C CA . LEU A 1 155 ? -11.756 -3.549 13.371 1.00 89.94 155 LEU A CA 1
ATOM 1201 C C . LEU A 1 155 ? -12.507 -4.863 13.116 1.00 89.94 155 LEU A C 1
ATOM 1203 O O . LEU A 1 155 ? -12.076 -5.911 13.596 1.00 89.94 155 LEU A O 1
ATOM 1207 N N . THR A 1 156 ? -13.610 -4.829 12.367 1.00 89.06 156 THR A N 1
ATOM 1208 C CA . THR A 1 156 ? -14.419 -6.027 12.092 1.00 89.06 156 THR A CA 1
ATOM 1209 C C . THR A 1 156 ? -14.600 -6.316 10.613 1.00 89.06 156 THR A C 1
ATOM 1211 O O . THR A 1 156 ? -14.857 -7.454 10.244 1.00 89.06 156 THR A O 1
ATOM 1214 N N . ASP A 1 157 ? -14.465 -5.306 9.758 1.00 92.50 157 ASP A N 1
ATOM 1215 C CA . ASP A 1 157 ? -14.851 -5.410 8.351 1.00 92.50 157 ASP A CA 1
ATOM 1216 C C . ASP A 1 157 ? -13.735 -5.982 7.447 1.00 92.50 157 ASP A C 1
ATOM 1218 O O . ASP A 1 157 ? -13.916 -6.083 6.230 1.00 92.50 157 ASP A O 1
ATOM 1222 N N . ALA A 1 158 ? -12.589 -6.378 8.019 1.00 91.38 158 ALA A N 1
ATOM 1223 C CA . ALA A 1 158 ? -11.538 -7.125 7.326 1.00 91.38 158 ALA A CA 1
ATOM 1224 C C . ALA A 1 158 ? -11.610 -8.630 7.667 1.00 91.38 158 ALA A C 1
ATOM 1226 O O . ALA A 1 158 ? -11.971 -8.989 8.785 1.00 91.38 158 ALA A O 1
ATOM 1227 N N . PRO A 1 159 ? -11.240 -9.528 6.734 1.00 89.44 159 PRO A N 1
ATOM 1228 C CA . PRO A 1 159 ? -11.413 -10.975 6.913 1.00 89.44 159 PRO A CA 1
ATOM 1229 C C . PRO A 1 159 ? -10.523 -11.583 8.004 1.00 89.44 159 PRO A C 1
ATOM 1231 O O . PRO A 1 159 ? -10.886 -12.597 8.599 1.00 89.44 159 PRO A O 1
ATOM 1234 N N . LYS A 1 160 ? -9.319 -11.025 8.190 1.00 88.75 160 LYS A N 1
ATOM 1235 C CA . LYS A 1 160 ? -8.285 -11.482 9.125 1.00 88.75 160 LYS A CA 1
ATOM 1236 C C . LYS A 1 160 ? -7.352 -10.333 9.486 1.00 88.75 160 LYS A C 1
ATOM 1238 O O . LYS A 1 160 ? -7.107 -9.448 8.666 1.00 88.75 160 LYS A O 1
ATOM 1243 N N . TYR A 1 161 ? -6.762 -10.423 10.672 1.00 87.94 161 TYR A N 1
ATOM 1244 C CA . TYR A 1 161 ? -5.721 -9.522 11.150 1.00 87.94 161 TYR A CA 1
ATOM 1245 C C . TYR A 1 161 ? -4.488 -10.327 11.550 1.00 87.94 161 TYR A C 1
ATOM 1247 O O . TYR A 1 161 ? -4.590 -11.438 12.068 1.00 87.94 161 TYR A O 1
ATOM 1255 N N . THR A 1 162 ? -3.311 -9.742 11.352 1.00 87.88 162 THR A N 1
ATOM 1256 C CA . THR A 1 162 ? -2.074 -10.228 11.965 1.00 87.88 162 THR A CA 1
ATOM 1257 C C . THR A 1 162 ? -1.716 -9.286 13.104 1.00 87.88 162 THR A C 1
ATOM 1259 O O . THR A 1 162 ? -1.400 -8.121 12.865 1.00 87.88 162 THR A O 1
ATOM 1262 N N . VAL A 1 163 ? -1.778 -9.783 14.337 1.00 86.88 163 VAL A N 1
ATOM 1263 C CA . VAL A 1 163 ? -1.385 -9.038 15.535 1.00 86.88 163 VAL A CA 1
ATOM 1264 C C . VAL A 1 163 ? 0.086 -9.314 15.809 1.00 86.88 163 VAL A C 1
ATOM 1266 O O . VAL A 1 163 ? 0.498 -10.473 15.850 1.00 86.88 163 VAL A O 1
ATOM 1269 N N . TYR A 1 164 ? 0.864 -8.250 15.989 1.00 85.31 164 TYR A N 1
ATOM 1270 C CA . TYR A 1 164 ? 2.288 -8.317 16.309 1.00 85.31 164 TYR A CA 1
ATOM 1271 C C . TYR A 1 164 ? 2.505 -7.955 17.781 1.00 85.31 164 TYR A C 1
ATOM 1273 O O . TYR A 1 164 ? 1.968 -6.951 18.253 1.00 85.31 164 TYR A O 1
ATOM 1281 N N . ASN A 1 165 ? 3.304 -8.751 18.491 1.00 81.50 165 ASN A N 1
ATOM 1282 C CA . ASN A 1 165 ? 3.764 -8.476 19.850 1.00 81.50 165 ASN A CA 1
ATOM 1283 C C . ASN A 1 165 ? 5.283 -8.677 19.913 1.00 81.50 165 ASN A C 1
ATOM 1285 O O . ASN A 1 165 ? 5.772 -9.799 20.038 1.00 81.50 165 ASN A O 1
ATOM 1289 N N . GLY A 1 166 ? 6.038 -7.588 19.753 1.00 80.06 166 GLY A N 1
ATOM 1290 C CA . GLY A 1 166 ? 7.473 -7.684 19.484 1.00 80.06 166 GLY A CA 1
ATOM 1291 C C . GLY A 1 166 ? 7.721 -8.472 18.195 1.00 80.06 166 GLY A C 1
ATOM 1292 O O . GLY A 1 166 ? 7.120 -8.174 17.165 1.00 80.06 166 GLY A O 1
ATOM 1293 N N . HIS A 1 167 ? 8.562 -9.504 18.266 1.00 76.94 167 HIS A N 1
ATOM 1294 C CA . HIS A 1 167 ? 8.858 -10.376 17.124 1.00 76.94 167 HIS A CA 1
ATOM 1295 C C . HIS A 1 167 ? 7.822 -11.491 16.912 1.00 76.94 167 HIS A C 1
ATOM 1297 O O . HIS A 1 167 ? 7.838 -12.149 15.867 1.00 76.94 167 HIS A O 1
ATOM 1303 N N . ASP A 1 168 ? 6.916 -11.700 17.870 1.00 79.56 168 ASP A N 1
ATOM 1304 C CA . ASP A 1 168 ? 5.855 -12.690 17.747 1.00 79.56 168 ASP A CA 1
ATOM 1305 C C . ASP A 1 168 ? 4.704 -12.139 16.905 1.00 79.56 168 ASP A C 1
ATOM 1307 O O . ASP A 1 168 ? 4.347 -10.959 16.975 1.00 79.56 168 ASP A O 1
ATOM 1311 N N . LYS A 1 169 ? 4.086 -13.018 16.114 1.00 85.44 169 LYS A N 1
ATOM 1312 C CA . LYS A 1 169 ? 2.877 -12.700 15.353 1.00 85.44 169 LYS A CA 1
ATOM 1313 C C . LYS A 1 169 ? 1.835 -13.792 15.520 1.00 85.44 169 LYS A C 1
ATOM 1315 O O . LYS A 1 169 ? 2.157 -14.979 15.478 1.00 85.44 169 LYS A O 1
ATOM 1320 N N . VAL A 1 170 ? 0.581 -13.381 15.637 1.00 86.06 170 VAL A N 1
ATOM 1321 C CA . VAL A 1 170 ? -0.570 -14.281 15.663 1.00 86.06 170 VAL A CA 1
ATOM 1322 C C . VAL A 1 170 ? -1.604 -13.809 14.652 1.00 86.06 170 VAL A C 1
ATOM 1324 O O . VAL A 1 170 ? -1.902 -12.618 14.549 1.00 86.06 170 VAL A O 1
ATOM 1327 N N . GLU A 1 171 ? -2.130 -14.742 13.866 1.00 83.50 171 GLU A N 1
ATOM 1328 C CA . GLU A 1 171 ? -3.274 -14.467 13.004 1.00 83.50 171 GLU A CA 1
ATOM 1329 C C . GLU A 1 171 ? -4.560 -14.639 13.803 1.00 83.50 171 GLU A C 1
ATOM 1331 O O . GLU A 1 171 ? -4.774 -15.660 14.458 1.00 83.50 171 GLU A O 1
ATOM 1336 N N . VAL A 1 172 ? -5.424 -13.635 13.731 1.00 82.75 172 VAL A N 1
ATOM 1337 C CA . VAL A 1 172 ? -6.730 -13.637 14.381 1.00 82.75 172 VAL A CA 1
ATOM 1338 C C . VAL A 1 172 ? -7.802 -13.348 13.341 1.00 82.75 172 VAL A C 1
ATOM 1340 O O . VAL A 1 172 ? -7.619 -12.536 12.432 1.00 82.75 172 VAL A O 1
ATOM 1343 N N . LEU A 1 173 ? -8.939 -14.032 13.458 1.00 72.38 173 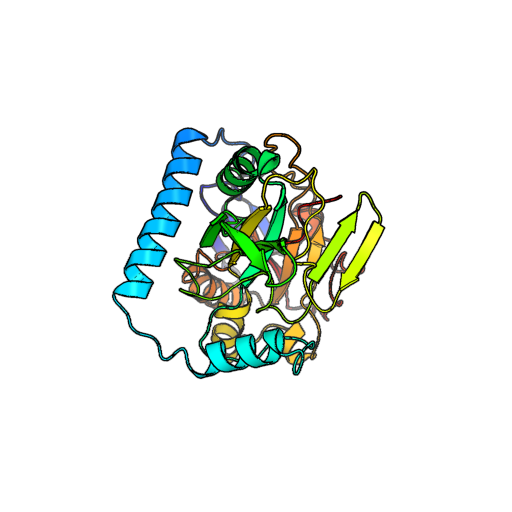LEU A N 1
ATOM 1344 C CA . LEU A 1 173 ? -10.065 -13.843 12.538 1.00 72.38 173 LEU A CA 1
ATOM 1345 C C . LEU A 1 173 ? -10.758 -12.494 12.743 1.00 72.38 173 LEU A C 1
ATOM 1347 O O . LEU A 1 173 ? -11.397 -11.985 11.835 1.00 72.38 173 LEU A O 1
ATOM 1351 N N . ARG A 1 174 ? -10.645 -11.922 13.942 1.00 69.56 174 ARG A N 1
ATOM 1352 C CA . ARG A 1 174 ? -11.255 -10.646 14.309 1.00 69.56 174 ARG A CA 1
ATOM 1353 C C . ARG A 1 174 ? -10.286 -9.863 15.171 1.00 69.56 174 ARG A C 1
ATOM 1355 O O . ARG A 1 174 ? -9.587 -10.468 15.987 1.00 69.56 174 ARG A O 1
ATOM 1362 N N . ALA A 1 175 ? -10.254 -8.545 15.001 1.00 65.12 175 ALA A N 1
ATOM 1363 C CA . ALA A 1 175 ? -9.551 -7.708 15.954 1.00 65.12 175 ALA A CA 1
ATOM 1364 C C . ALA A 1 175 ? -10.248 -7.834 17.311 1.00 65.12 175 ALA A C 1
ATOM 1366 O O . ALA A 1 175 ? -11.481 -7.839 17.397 1.00 65.12 175 ALA A O 1
ATOM 1367 N N . ASP A 1 176 ? -9.455 -7.946 18.371 1.00 66.44 176 ASP A N 1
ATOM 1368 C CA . ASP A 1 176 ? -9.999 -7.833 19.710 1.00 66.44 176 ASP A CA 1
ATOM 1369 C C . ASP A 1 176 ? -10.490 -6.391 19.905 1.00 66.44 176 ASP A C 1
ATOM 1371 O O . ASP A 1 176 ? -9.710 -5.438 19.904 1.00 66.44 176 ASP A O 1
ATOM 1375 N N . THR A 1 177 ? -11.810 -6.219 19.994 1.00 65.75 177 THR A N 1
ATOM 1376 C CA . THR A 1 177 ? -12.422 -4.917 20.291 1.00 65.75 177 THR A CA 1
ATOM 1377 C C . THR A 1 177 ? -12.391 -4.617 21.788 1.00 65.75 177 THR A C 1
ATOM 1379 O O . THR A 1 177 ? -12.655 -3.477 22.182 1.00 65.75 177 THR A O 1
ATOM 1382 N N . SER A 1 178 ? -12.082 -5.621 22.627 1.00 62.78 178 SER A N 1
ATOM 1383 C CA . SER A 1 178 ? -11.606 -5.403 23.994 1.00 62.78 178 SER A CA 1
ATOM 1384 C C . SER A 1 178 ? -10.184 -4.900 23.887 1.00 62.78 178 SER A C 1
ATOM 1386 O O . SER A 1 178 ? -9.299 -5.564 23.359 1.00 62.78 178 SER A O 1
ATOM 1388 N N . VAL A 1 179 ? -9.971 -3.701 24.390 1.00 62.84 179 VAL A N 1
ATOM 1389 C CA . VAL A 1 179 ? -8.651 -3.105 24.405 1.00 62.84 179 VAL A CA 1
ATOM 1390 C C . VAL A 1 179 ? -8.207 -3.043 25.860 1.00 62.84 179 VAL A C 1
ATOM 1392 O O . VAL A 1 179 ? -9.003 -2.576 26.682 1.00 62.84 179 VAL A O 1
ATOM 1395 N N . PRO A 1 180 ? -6.996 -3.538 26.192 1.00 66.38 180 PRO A N 1
ATOM 1396 C CA . PRO A 1 180 ? -6.439 -3.433 27.535 1.00 66.38 180 PRO A CA 1
ATOM 1397 C C . PRO A 1 180 ? -6.612 -2.024 28.113 1.00 66.38 180 PRO A C 1
ATOM 1399 O O . PRO A 1 180 ? -6.568 -1.033 27.376 1.00 66.38 180 PRO A O 1
ATOM 1402 N N . GLU A 1 181 ? -6.847 -1.927 29.423 1.00 67.50 181 GLU A N 1
ATOM 1403 C CA . GLU A 1 181 ? -7.128 -0.643 30.085 1.00 67.50 181 GLU A CA 1
ATOM 1404 C C . GLU A 1 181 ? -6.014 0.394 29.871 1.00 67.50 181 GLU A C 1
ATOM 1406 O O . GLU A 1 181 ? -6.294 1.588 29.810 1.00 67.50 181 GLU A O 1
ATOM 1411 N N . ASP A 1 182 ? -4.770 -0.054 29.686 1.00 71.38 182 ASP A N 1
ATOM 1412 C CA . ASP A 1 182 ? -3.591 0.783 29.455 1.00 71.38 182 ASP A CA 1
ATOM 1413 C C . ASP A 1 182 ? -3.493 1.355 28.029 1.00 71.38 182 ASP A C 1
ATOM 1415 O O . ASP A 1 182 ? -2.670 2.236 27.764 1.00 71.38 182 ASP A O 1
ATOM 1419 N N . VAL A 1 183 ? -4.338 0.908 27.095 1.00 74.94 183 VAL A N 1
ATOM 1420 C CA . VAL A 1 183 ? -4.388 1.454 25.734 1.00 74.94 183 VAL A CA 1
ATOM 1421 C C . VAL A 1 183 ? -5.506 2.495 25.639 1.00 74.94 183 VAL A C 1
ATOM 1423 O O . VAL A 1 183 ? -6.685 2.196 25.425 1.00 74.94 183 VAL A O 1
ATOM 1426 N N . GLU A 1 184 ? -5.117 3.766 25.751 1.00 80.94 184 GLU A N 1
ATOM 1427 C CA . GLU A 1 184 ? -6.017 4.931 25.685 1.00 80.94 184 GLU A CA 1
ATOM 1428 C C . GLU A 1 184 ? -6.765 5.056 24.348 1.00 80.94 184 GLU A C 1
ATOM 1430 O O . GLU A 1 184 ? -7.887 5.562 24.302 1.00 80.94 184 GLU A O 1
ATOM 1435 N N . GLY A 1 185 ? -6.187 4.543 23.261 1.00 89.38 185 GLY A N 1
ATOM 1436 C CA . GLY A 1 185 ? -6.795 4.565 21.937 1.00 89.38 185 GLY A CA 1
ATOM 1437 C C . GLY A 1 185 ? -5.951 3.857 20.885 1.00 89.38 185 GLY A C 1
ATOM 1438 O O . GLY A 1 185 ? -4.764 3.573 21.085 1.00 89.38 185 GLY A O 1
ATOM 1439 N N . LEU A 1 186 ? -6.584 3.590 19.749 1.00 92.00 186 LEU A N 1
ATOM 1440 C CA . LEU A 1 186 ? -5.958 3.065 18.545 1.00 92.00 186 LEU A CA 1
ATOM 1441 C C . LEU A 1 186 ? -6.099 4.077 17.408 1.00 92.00 186 LEU A C 1
ATOM 1443 O O . LEU A 1 186 ? -7.064 4.837 17.337 1.00 92.00 186 LEU A O 1
ATOM 1447 N N . THR A 1 187 ? -5.152 4.053 16.482 1.00 94.75 187 THR A N 1
ATOM 1448 C CA . THR A 1 187 ? -5.233 4.784 15.223 1.00 94.75 187 THR A CA 1
ATOM 1449 C C . THR A 1 187 ? -5.010 3.805 14.076 1.00 94.75 187 THR A C 1
ATOM 1451 O O . THR A 1 187 ? -3.997 3.104 14.035 1.00 94.75 187 THR A O 1
ATOM 1454 N N . GLY A 1 188 ? -5.977 3.742 13.164 1.00 94.50 188 GLY A N 1
ATOM 1455 C CA . GLY A 1 188 ? -5.910 2.974 11.928 1.00 94.50 188 GLY A CA 1
ATOM 1456 C C . GLY A 1 188 ? -5.369 3.817 10.776 1.00 94.50 188 GLY A C 1
ATOM 1457 O O . GLY A 1 188 ? -5.732 4.979 10.621 1.00 94.50 188 GLY A O 1
ATOM 1458 N N . PHE A 1 189 ? -4.520 3.217 9.955 1.00 94.56 189 PHE A N 1
ATOM 1459 C CA . PHE A 1 189 ? -3.926 3.806 8.763 1.00 94.56 189 PHE A CA 1
ATOM 1460 C C . PHE A 1 189 ? -4.284 2.933 7.570 1.00 94.56 189 PHE A C 1
ATOM 1462 O O . PHE A 1 189 ? -3.865 1.775 7.487 1.00 94.56 189 PHE A O 1
ATOM 1469 N N . VAL A 1 190 ? -5.087 3.490 6.669 1.00 92.75 190 VAL A N 1
ATOM 1470 C CA . VAL A 1 190 ? -5.579 2.809 5.475 1.00 92.75 190 VAL A CA 1
ATOM 1471 C C . VAL A 1 190 ? -4.707 3.209 4.298 1.00 92.75 190 VAL A C 1
ATOM 1473 O O . VAL A 1 190 ? -4.590 4.392 3.980 1.00 92.75 190 VAL A O 1
ATOM 1476 N N . PHE A 1 191 ? -4.111 2.228 3.632 1.00 88.00 191 PHE A N 1
ATOM 1477 C CA . PHE A 1 191 ? -3.221 2.437 2.497 1.00 88.00 191 PHE A CA 1
ATOM 1478 C C . PHE A 1 191 ? -3.824 1.879 1.223 1.00 88.00 191 PHE A C 1
ATOM 1480 O O . PHE A 1 191 ? -4.427 0.810 1.239 1.00 88.00 191 PHE A O 1
ATOM 1487 N N . GLY A 1 192 ? -3.619 2.555 0.101 1.00 77.88 192 GLY A N 1
ATOM 1488 C CA . GLY A 1 192 ? -4.049 2.025 -1.182 1.00 77.88 192 GLY A CA 1
ATOM 1489 C C . GLY A 1 192 ? -3.238 0.801 -1.574 1.00 77.88 192 GLY A C 1
ATOM 1490 O O . GLY A 1 192 ? -2.075 0.657 -1.191 1.00 77.88 192 GLY A O 1
ATOM 1491 N N . CYS A 1 193 ? -3.872 -0.095 -2.327 1.00 68.62 193 CYS A N 1
ATOM 1492 C CA . CYS A 1 193 ? -3.256 -1.327 -2.789 1.00 68.62 193 CYS A CA 1
ATOM 1493 C C . CYS A 1 193 ? -3.040 -1.321 -4.307 1.00 68.62 193 CYS A C 1
ATOM 1495 O O . CYS A 1 193 ? -3.855 -0.799 -5.074 1.00 68.62 193 CYS A O 1
ATOM 1497 N N . SER A 1 194 ? -1.948 -1.954 -4.744 1.00 57.53 194 SER A N 1
ATOM 1498 C CA . SER A 1 194 ? -1.572 -2.079 -6.161 1.00 57.53 194 SER A CA 1
ATOM 1499 C C . SER A 1 194 ? -2.545 -2.931 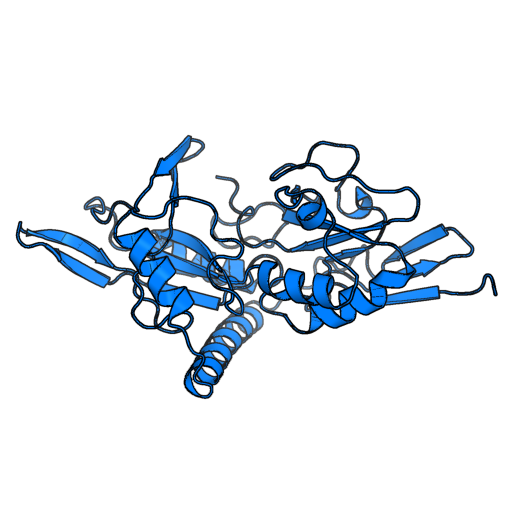-6.978 1.00 57.53 194 SER A C 1
ATOM 1501 O O . SER A 1 194 ? -2.566 -2.807 -8.197 1.00 57.53 194 SER A O 1
ATOM 1503 N N . PHE A 1 195 ? -3.417 -3.711 -6.330 1.00 55.19 195 PHE A N 1
ATOM 1504 C CA . PHE A 1 195 ? -4.435 -4.530 -7.001 1.00 55.19 195 PHE A CA 1
A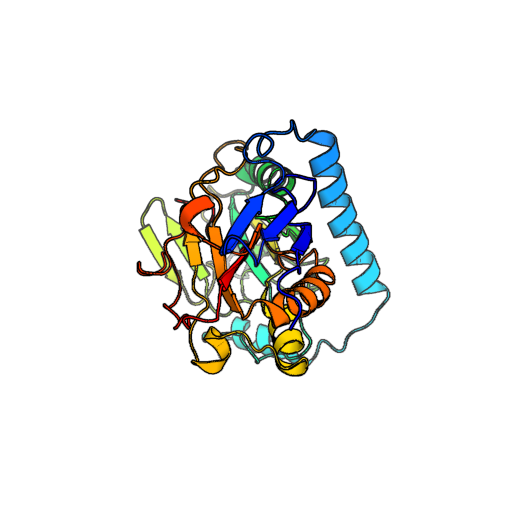TOM 1505 C C . PHE A 1 195 ? -5.401 -3.728 -7.889 1.00 55.19 195 PHE A C 1
ATOM 1507 O O . PHE A 1 195 ? -6.019 -4.287 -8.784 1.00 55.19 195 PHE A O 1
ATOM 1514 N N . SER A 1 196 ? -5.516 -2.413 -7.686 1.00 62.03 196 SER A N 1
ATOM 1515 C CA . SER A 1 196 ? -6.443 -1.557 -8.443 1.00 62.03 196 SER A CA 1
ATOM 1516 C C . SER A 1 196 ? -6.086 -1.339 -9.922 1.00 62.03 196 SER A C 1
ATOM 1518 O O . SER A 1 196 ? -6.970 -0.974 -10.695 1.00 62.03 196 SER A O 1
ATOM 1520 N N . TRP A 1 197 ? -4.838 -1.575 -10.344 1.00 72.38 197 TRP A N 1
ATOM 1521 C CA . TRP A 1 197 ? -4.431 -1.458 -11.755 1.00 72.38 197 TRP A CA 1
ATOM 1522 C C . TRP A 1 197 ? -4.099 -2.792 -12.423 1.00 72.38 197 TRP A C 1
ATOM 1524 O O . TRP A 1 197 ? -3.895 -2.824 -13.633 1.00 72.38 197 TRP A O 1
ATOM 1534 N N . GLU A 1 198 ? -4.051 -3.898 -11.684 1.00 79.25 198 GLU A N 1
ATOM 1535 C CA . GLU A 1 198 ? -3.684 -5.199 -12.251 1.00 79.25 198 GLU A CA 1
ATOM 1536 C C . GLU A 1 198 ? -4.717 -5.706 -13.258 1.00 79.25 198 GLU A C 1
ATOM 1538 O O . GLU A 1 198 ? -4.339 -6.150 -14.341 1.00 79.25 198 GLU A O 1
ATOM 1543 N N . ASP A 1 199 ? -6.005 -5.506 -12.966 1.00 78.38 199 ASP A N 1
ATOM 1544 C CA . ASP A 1 199 ? -7.095 -5.778 -13.909 1.00 78.38 199 ASP A CA 1
ATOM 1545 C C . ASP A 1 199 ? -6.945 -4.936 -15.185 1.00 78.38 199 ASP A C 1
ATOM 1547 O O . ASP A 1 199 ? -7.124 -5.431 -16.292 1.00 78.38 199 ASP A O 1
ATOM 1551 N N . LYS A 1 200 ? -6.524 -3.670 -15.054 1.00 83.69 200 LYS A N 1
ATOM 1552 C CA . LYS A 1 200 ? -6.296 -2.783 -16.207 1.00 83.69 200 LYS A CA 1
ATOM 1553 C C . LYS A 1 200 ? -5.107 -3.207 -17.049 1.00 83.69 200 LYS A C 1
ATOM 1555 O O . LYS A 1 200 ? -5.144 -3.047 -18.265 1.00 83.69 200 LYS A O 1
ATOM 1560 N N . LEU A 1 201 ? -4.064 -3.745 -16.426 1.00 87.81 201 LEU A N 1
ATOM 1561 C CA . LEU A 1 201 ? -2.948 -4.333 -17.155 1.00 87.81 201 LEU A CA 1
ATOM 1562 C C . LEU A 1 201 ? -3.364 -5.622 -17.868 1.00 87.81 201 LEU A C 1
ATOM 1564 O O . LEU A 1 201 ? -2.993 -5.813 -19.024 1.00 87.81 201 LEU A O 1
ATOM 1568 N N . ALA A 1 202 ? -4.175 -6.465 -17.226 1.00 87.44 202 ALA A N 1
ATOM 1569 C CA . ALA A 1 202 ? -4.730 -7.662 -17.850 1.00 87.44 202 ALA A CA 1
ATOM 1570 C C . ALA A 1 202 ? -5.617 -7.319 -19.062 1.00 87.44 202 ALA A C 1
ATOM 1572 O O . ALA A 1 202 ? -5.376 -7.848 -20.147 1.00 87.44 202 ALA A O 1
ATOM 1573 N N . ASP A 1 203 ? -6.551 -6.371 -18.914 1.00 87.06 203 ASP A N 1
ATOM 1574 C CA . ASP A 1 203 ? -7.408 -5.854 -19.996 1.00 87.06 203 ASP A CA 1
ATOM 1575 C C . ASP A 1 203 ? -6.584 -5.300 -21.171 1.00 87.06 203 ASP A C 1
ATOM 1577 O O . ASP A 1 203 ? -6.969 -5.407 -22.335 1.00 87.06 203 ASP A O 1
ATOM 1581 N N . ALA A 1 204 ? -5.428 -4.706 -20.868 1.00 90.12 204 ALA A N 1
ATOM 1582 C CA . ALA A 1 204 ? -4.520 -4.114 -21.841 1.00 90.12 204 ALA A CA 1
ATOM 1583 C C . ALA A 1 204 ? -3.573 -5.129 -22.515 1.00 90.12 204 ALA A C 1
ATOM 1585 O O . ALA A 1 204 ? -2.722 -4.726 -23.312 1.00 90.12 204 ALA A O 1
ATOM 1586 N N . GLY A 1 205 ? -3.707 -6.425 -22.210 1.00 92.06 205 GLY A N 1
ATOM 1587 C CA . GLY A 1 205 ? -2.878 -7.495 -22.773 1.00 92.06 205 GLY A CA 1
ATOM 1588 C C . GLY A 1 2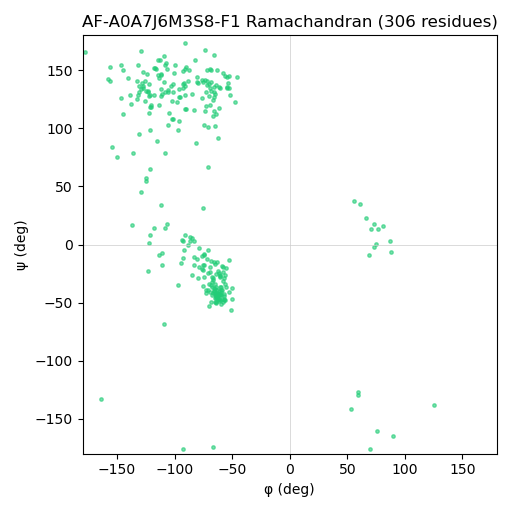05 ? -1.508 -7.660 -22.105 1.00 92.06 205 GLY A C 1
ATOM 1589 O O . GLY A 1 205 ? -0.629 -8.318 -22.660 1.00 92.06 205 GLY A O 1
ATOM 1590 N N . ALA A 1 206 ? -1.315 -7.085 -20.917 1.00 92.44 206 ALA A N 1
ATOM 1591 C CA . ALA A 1 206 ? -0.098 -7.192 -20.115 1.00 92.44 206 ALA A CA 1
ATOM 1592 C C . ALA A 1 206 ? -0.401 -7.716 -18.694 1.00 92.44 206 ALA A C 1
ATOM 1594 O O . ALA A 1 206 ? -0.057 -7.053 -17.717 1.00 92.44 206 ALA A O 1
ATOM 1595 N N . PRO A 1 207 ? -1.065 -8.880 -18.531 1.00 91.38 207 PRO A N 1
ATOM 1596 C CA . PRO A 1 207 ? -1.429 -9.378 -17.208 1.00 91.38 207 PRO A CA 1
ATOM 1597 C C . PRO A 1 207 ? -0.180 -9.644 -16.350 1.00 91.38 207 PRO A C 1
ATOM 1599 O O . PRO A 1 207 ? 0.766 -10.279 -16.826 1.00 91.38 207 PRO A O 1
ATOM 1602 N N . PRO A 1 208 ? -0.170 -9.234 -15.069 1.00 90.62 208 PRO A N 1
ATOM 1603 C CA . PRO A 1 208 ? 0.903 -9.589 -14.153 1.00 90.62 208 PRO A CA 1
ATOM 1604 C C . PRO A 1 208 ? 1.129 -11.104 -14.069 1.00 90.62 208 PRO A C 1
ATOM 1606 O O . PRO A 1 208 ? 0.193 -11.880 -13.867 1.00 90.62 208 PRO A O 1
ATOM 1609 N N . ARG A 1 209 ? 2.395 -11.532 -14.122 1.00 92.56 209 ARG A N 1
ATOM 1610 C CA . ARG A 1 209 ? 2.781 -12.956 -14.106 1.00 92.56 209 ARG A CA 1
ATOM 1611 C C . ARG A 1 209 ? 2.183 -13.755 -12.945 1.00 92.56 209 ARG A C 1
ATOM 1613 O O . ARG A 1 209 ? 1.757 -14.889 -13.140 1.00 92.56 209 ARG A O 1
ATOM 1620 N N . HIS A 1 210 ? 2.142 -13.180 -11.743 1.00 89.19 210 HIS A N 1
ATOM 1621 C CA . HIS A 1 210 ? 1.599 -13.870 -10.571 1.00 89.19 210 HIS A CA 1
ATOM 1622 C C . HIS A 1 210 ? 0.097 -14.165 -10.717 1.00 89.19 210 HIS A C 1
ATOM 1624 O O . HIS A 1 210 ? -0.334 -15.231 -10.293 1.00 89.19 210 HIS A O 1
ATOM 1630 N N . MET A 1 211 ? -0.681 -13.293 -11.375 1.00 87.38 211 MET A N 1
ATOM 1631 C CA . MET A 1 211 ? -2.097 -13.557 -11.659 1.00 87.38 211 MET A CA 1
ATOM 1632 C C . MET A 1 211 ? -2.244 -14.741 -12.612 1.00 87.38 211 MET A C 1
ATOM 1634 O O . MET A 1 211 ? -3.021 -15.651 -12.344 1.00 87.38 211 MET A O 1
ATOM 1638 N N . VAL A 1 212 ? -1.443 -14.763 -13.684 1.00 91.38 212 VAL A N 1
ATOM 1639 C CA . VAL A 1 212 ? -1.423 -15.870 -14.656 1.00 91.38 212 VAL A CA 1
ATOM 1640 C C . VAL A 1 212 ? -1.050 -17.195 -13.981 1.00 91.38 212 VAL A C 1
ATOM 1642 O O . VAL A 1 212 ? -1.601 -18.237 -14.318 1.00 91.38 212 VAL A O 1
ATOM 1645 N N . GLN A 1 213 ? -0.140 -17.160 -13.003 1.00 91.62 213 GLN A N 1
ATOM 1646 C CA . GLN A 1 213 ? 0.304 -18.341 -12.255 1.00 91.62 213 GLN A CA 1
ATOM 1647 C C . GLN A 1 213 ? -0.548 -18.664 -11.012 1.00 91.62 213 GLN A C 1
ATOM 1649 O O . GLN A 1 213 ? -0.237 -19.632 -10.322 1.00 91.62 213 GLN A O 1
ATOM 1654 N N . GLY A 1 214 ? -1.588 -17.881 -10.697 1.00 85.62 214 GLY A N 1
ATOM 1655 C CA . GLY A 1 214 ? -2.413 -18.080 -9.497 1.00 85.62 214 GLY A CA 1
ATOM 1656 C C . GLY A 1 214 ? -1.637 -17.955 -8.177 1.00 85.62 214 GLY A C 1
ATOM 1657 O O . GLY A 1 214 ? -1.909 -18.684 -7.227 1.00 85.62 214 GLY A O 1
ATOM 1658 N N . LYS A 1 215 ? -0.642 -17.065 -8.132 1.00 86.81 215 LYS A N 1
ATOM 1659 C CA . LYS A 1 215 ? 0.309 -16.879 -7.028 1.00 86.81 215 LYS A CA 1
ATOM 1660 C C . LYS A 1 215 ? 0.145 -15.521 -6.356 1.00 86.81 215 LYS A C 1
ATOM 1662 O O . LYS A 1 215 ? -0.323 -14.567 -6.975 1.00 86.81 215 LYS A O 1
ATOM 1667 N N . ASN A 1 216 ? 0.621 -15.391 -5.121 1.00 83.50 216 ASN A N 1
ATOM 1668 C CA . ASN A 1 216 ? 0.806 -14.078 -4.518 1.00 83.50 216 ASN A CA 1
ATOM 1669 C C . ASN A 1 216 ? 1.987 -13.362 -5.175 1.00 83.50 216 ASN A C 1
ATOM 1671 O O . ASN A 1 216 ? 3.025 -13.966 -5.442 1.00 83.50 216 ASN A O 1
ATOM 1675 N N . VAL A 1 217 ? 1.852 -12.053 -5.389 1.00 86.12 217 VAL A N 1
ATOM 1676 C CA . VAL A 1 217 ? 2.923 -11.228 -5.965 1.00 86.12 217 VAL A CA 1
ATOM 1677 C C . VAL A 1 217 ? 4.234 -11.356 -5.174 1.00 86.12 217 VAL A C 1
ATOM 1679 O O . VAL A 1 217 ? 4.234 -11.289 -3.942 1.00 86.12 217 VAL A O 1
ATOM 1682 N N . SER A 1 218 ? 5.354 -11.503 -5.886 1.00 90.38 218 SER A N 1
ATOM 1683 C CA . SER A 1 218 ? 6.690 -11.575 -5.291 1.00 90.38 218 SER A CA 1
ATOM 1684 C C . SER A 1 218 ? 7.086 -10.229 -4.686 1.00 90.38 218 SER A C 1
ATOM 1686 O O . SER A 1 218 ? 6.962 -9.188 -5.336 1.00 90.38 218 SER A O 1
ATOM 1688 N N . MET A 1 219 ? 7.582 -10.236 -3.449 1.00 91.00 219 MET A N 1
ATOM 1689 C CA . MET A 1 219 ? 8.005 -9.027 -2.741 1.00 91.00 219 MET A CA 1
ATOM 1690 C C . MET A 1 219 ? 9.423 -9.152 -2.197 1.00 91.00 219 MET A C 1
ATOM 1692 O O . MET A 1 219 ? 9.775 -10.149 -1.563 1.00 91.00 219 MET A O 1
ATOM 1696 N N . TYR A 1 220 ? 10.213 -8.096 -2.363 1.00 90.62 220 TYR A N 1
ATOM 1697 C CA . TYR A 1 220 ? 11.616 -8.072 -1.973 1.00 90.62 220 TYR A CA 1
ATOM 1698 C C . TYR A 1 220 ? 11.931 -6.854 -1.110 1.00 90.62 220 TYR A C 1
ATOM 1700 O O . TYR A 1 220 ? 11.461 -5.747 -1.377 1.00 90.62 220 TYR A O 1
ATOM 1708 N N . ARG A 1 221 ? 12.743 -7.064 -0.070 1.00 91.50 221 ARG A N 1
ATOM 1709 C CA . ARG A 1 221 ? 13.421 -5.979 0.640 1.00 91.50 221 ARG A CA 1
ATOM 1710 C C . ARG A 1 221 ? 14.540 -5.454 -0.251 1.00 91.50 221 ARG A C 1
ATOM 1712 O O . ARG A 1 221 ? 15.309 -6.243 -0.789 1.00 91.50 221 ARG A O 1
ATOM 1719 N N . THR A 1 222 ? 14.601 -4.142 -0.400 1.00 88.00 222 THR A N 1
ATOM 1720 C CA . THR A 1 222 ? 15.657 -3.458 -1.151 1.00 88.00 222 THR A CA 1
ATOM 1721 C C . THR A 1 222 ? 16.817 -3.075 -0.229 1.00 88.00 222 THR A C 1
ATOM 1723 O O . THR A 1 222 ? 16.720 -3.185 0.995 1.00 88.00 222 THR A O 1
ATOM 1726 N N . ASN A 1 223 ? 17.903 -2.569 -0.809 1.00 86.12 223 ASN A N 1
ATOM 1727 C CA . ASN A 1 223 ? 18.973 -1.880 -0.081 1.00 86.12 223 ASN A CA 1
ATOM 1728 C C . ASN A 1 223 ? 18.681 -0.377 0.149 1.00 86.12 223 ASN A C 1
ATOM 1730 O O . ASN A 1 223 ? 19.545 0.335 0.659 1.00 86.12 223 ASN A O 1
ATOM 1734 N N . ILE A 1 224 ? 17.485 0.110 -0.211 1.00 81.94 224 ILE A N 1
ATOM 1735 C CA . ILE A 1 224 ? 17.092 1.518 -0.083 1.00 81.94 224 ILE A CA 1
ATOM 1736 C C . ILE A 1 224 ? 16.454 1.739 1.299 1.00 81.94 224 ILE A C 1
ATOM 1738 O O . ILE A 1 224 ? 15.399 1.163 1.581 1.00 81.94 224 ILE A O 1
ATOM 1742 N N . PRO A 1 225 ? 17.043 2.567 2.180 1.00 84.50 225 PRO A N 1
ATOM 1743 C CA . PRO A 1 225 ? 16.461 2.851 3.487 1.00 84.50 225 PRO A CA 1
ATOM 1744 C C . PRO A 1 225 ? 15.244 3.779 3.373 1.00 84.50 225 PRO A C 1
ATOM 1746 O O . PRO A 1 225 ? 15.256 4.755 2.622 1.00 84.50 225 PRO A O 1
ATOM 1749 N N . ASN A 1 226 ? 14.215 3.524 4.184 1.00 85.06 226 ASN A N 1
ATOM 1750 C CA . ASN A 1 226 ? 13.130 4.482 4.385 1.00 85.06 226 ASN A CA 1
ATOM 1751 C C . ASN A 1 226 ? 13.630 5.669 5.220 1.00 85.06 226 ASN A C 1
ATOM 1753 O O . ASN A 1 226 ? 14.478 5.528 6.105 1.00 85.06 226 ASN A O 1
ATOM 1757 N N . LYS A 1 227 ? 13.042 6.846 5.005 1.00 86.12 227 LYS A N 1
ATOM 1758 C CA . LYS A 1 227 ? 13.235 7.999 5.887 1.00 86.12 227 LYS A CA 1
ATOM 1759 C C . LYS A 1 227 ? 12.625 7.705 7.257 1.00 86.12 227 LYS A C 1
ATOM 1761 O O . LYS A 1 227 ? 11.453 7.346 7.354 1.00 86.12 227 LYS A O 1
ATOM 1766 N N . VAL A 1 228 ? 13.422 7.872 8.309 1.00 89.06 228 VAL A N 1
ATOM 1767 C CA . VAL A 1 228 ? 13.028 7.577 9.694 1.00 89.06 228 VAL A CA 1
ATOM 1768 C C . VAL A 1 228 ? 12.107 8.667 10.249 1.00 89.06 228 VAL A C 1
ATOM 1770 O O . VAL A 1 228 ? 12.331 9.855 10.018 1.00 89.06 228 VAL A O 1
ATOM 1773 N N . ALA A 1 229 ? 11.100 8.271 11.028 1.00 90.00 229 ALA A N 1
ATOM 1774 C CA . ALA A 1 229 ? 10.278 9.184 11.818 1.00 90.00 229 ALA A CA 1
ATOM 1775 C C . ALA A 1 229 ? 9.865 8.544 13.150 1.00 90.00 229 ALA A C 1
ATOM 1777 O O . ALA A 1 229 ? 9.070 7.605 13.193 1.00 90.00 229 ALA A O 1
ATOM 1778 N N . GLY A 1 230 ? 10.390 9.076 14.259 1.00 90.62 230 GLY A N 1
ATOM 1779 C CA . GLY A 1 230 ? 10.199 8.464 15.576 1.00 90.62 230 GLY A CA 1
ATOM 1780 C C . GLY A 1 230 ? 10.748 7.031 15.601 1.00 90.62 230 GLY A C 1
ATOM 1781 O O . GLY A 1 230 ? 11.882 6.836 15.168 1.00 90.62 230 GLY A O 1
ATOM 1782 N N . PRO A 1 231 ? 9.973 6.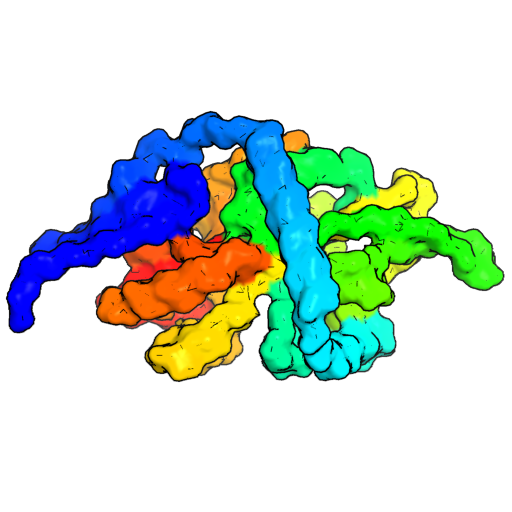032 16.066 1.00 90.62 231 PRO A N 1
ATOM 1783 C CA . PRO A 1 231 ? 10.412 4.637 16.083 1.00 90.62 231 PRO A CA 1
ATOM 1784 C C . PRO A 1 231 ? 10.313 3.938 14.713 1.00 90.62 231 PRO A C 1
ATOM 1786 O O . PRO A 1 231 ? 10.672 2.771 14.607 1.00 90.62 231 PRO A O 1
ATOM 1789 N N . PHE A 1 232 ? 9.802 4.606 13.673 1.00 91.19 232 PHE A N 1
ATOM 1790 C CA . PHE A 1 232 ? 9.532 3.984 12.375 1.00 91.19 232 PHE A CA 1
ATOM 1791 C C . PHE A 1 232 ? 10.672 4.207 11.380 1.00 91.19 232 PHE A C 1
ATOM 1793 O O . PHE A 1 232 ? 11.154 5.331 11.224 1.00 91.19 232 PHE A O 1
ATOM 1800 N N . GLY A 1 233 ? 11.078 3.140 10.687 1.00 86.88 233 GLY A N 1
ATOM 1801 C CA . GLY A 1 233 ? 12.223 3.119 9.775 1.00 86.88 233 GLY A CA 1
ATOM 1802 C C . GLY A 1 233 ? 12.217 1.897 8.849 1.00 86.88 233 GLY A C 1
ATOM 1803 O O . GLY A 1 233 ? 11.198 1.573 8.243 1.00 86.88 233 GLY A O 1
ATOM 1804 N N . GLY A 1 234 ? 13.366 1.230 8.727 1.00 87.06 234 GLY A N 1
ATOM 1805 C CA . GLY A 1 234 ? 13.530 0.022 7.914 1.00 87.06 234 GLY A CA 1
ATOM 1806 C C . GLY A 1 234 ? 13.930 0.302 6.466 1.00 87.06 234 GLY A C 1
ATOM 1807 O O . GLY A 1 234 ? 14.370 1.399 6.121 1.00 87.06 234 GLY A O 1
ATOM 1808 N N . VAL A 1 235 ? 13.788 -0.714 5.619 1.00 86.31 235 VAL A N 1
ATOM 1809 C CA . VAL A 1 235 ? 14.099 -0.637 4.186 1.00 86.31 235 VAL A CA 1
ATOM 1810 C C . VAL A 1 235 ? 12.831 -0.651 3.352 1.00 86.31 235 VAL A C 1
ATOM 1812 O O . VAL A 1 235 ? 11.789 -1.173 3.764 1.00 86.31 235 VAL A O 1
ATOM 1815 N N . LEU A 1 236 ? 12.921 -0.083 2.161 1.00 83.94 236 LEU A N 1
ATOM 1816 C CA . LEU A 1 236 ? 11.851 -0.123 1.191 1.00 83.94 236 LEU A CA 1
ATOM 1817 C C . LEU A 1 236 ? 11.610 -1.574 0.741 1.00 83.94 236 LEU A C 1
ATOM 1819 O O . LEU A 1 236 ? 12.538 -2.282 0.349 1.00 83.94 236 LEU A O 1
ATOM 1823 N N . VAL A 1 237 ? 10.350 -2.005 0.778 1.00 87.06 237 VAL A N 1
ATOM 1824 C CA . VAL A 1 237 ? 9.865 -3.250 0.177 1.00 87.06 237 VAL A CA 1
ATOM 1825 C C . VAL A 1 237 ? 9.159 -2.940 -1.138 1.00 87.06 237 VAL A C 1
ATOM 1827 O O . VAL A 1 237 ? 8.284 -2.072 -1.203 1.00 87.06 237 VAL A O 1
ATOM 1830 N N . VAL A 1 238 ? 9.525 -3.679 -2.180 1.00 86.62 238 VAL A N 1
ATOM 1831 C CA . VAL A 1 238 ? 8.930 -3.579 -3.515 1.00 86.62 238 VAL A CA 1
ATOM 1832 C C . VAL A 1 238 ? 8.225 -4.876 -3.890 1.00 86.62 238 VAL A C 1
ATOM 1834 O O . VAL A 1 238 ? 8.599 -5.958 -3.446 1.00 86.62 238 VAL A O 1
ATOM 1837 N N . THR A 1 239 ? 7.195 -4.761 -4.718 1.00 88.44 239 THR A N 1
ATOM 1838 C CA . THR A 1 239 ? 6.610 -5.861 -5.485 1.00 88.44 239 THR A CA 1
ATOM 1839 C C . THR A 1 239 ? 7.293 -5.942 -6.835 1.00 88.44 239 THR A C 1
ATOM 1841 O O . THR A 1 239 ? 7.490 -4.912 -7.474 1.00 88.44 239 THR A O 1
ATOM 1844 N N . MET A 1 240 ? 7.614 -7.152 -7.274 1.00 92.00 240 MET A N 1
ATOM 1845 C CA . MET A 1 240 ? 8.279 -7.411 -8.545 1.00 92.00 240 MET A CA 1
ATOM 1846 C C . MET A 1 240 ? 7.296 -8.057 -9.524 1.00 92.00 240 MET A C 1
ATOM 1848 O O . MET A 1 240 ? 6.587 -9.002 -9.170 1.00 92.00 240 MET A O 1
ATOM 1852 N N . ARG A 1 241 ? 7.229 -7.524 -10.747 1.00 92.00 241 ARG A N 1
ATOM 1853 C CA . ARG A 1 241 ? 6.471 -8.086 -11.871 1.00 92.00 241 ARG A CA 1
ATOM 1854 C C . ARG A 1 241 ? 7.376 -8.099 -13.110 1.00 92.00 241 ARG A C 1
ATOM 1856 O O . ARG A 1 241 ? 7.907 -7.041 -13.453 1.00 92.00 241 ARG A O 1
ATOM 1863 N N . PRO A 1 242 ? 7.574 -9.252 -13.766 1.00 93.94 242 PRO A N 1
ATOM 1864 C CA . PRO A 1 242 ? 8.356 -9.305 -14.990 1.00 93.94 242 PRO A CA 1
ATOM 1865 C C . PRO A 1 242 ? 7.518 -8.836 -16.186 1.00 93.94 242 PRO A C 1
ATOM 1867 O O . PRO A 1 242 ? 6.334 -9.165 -16.278 1.00 93.94 242 PRO A O 1
ATOM 1870 N N . TYR A 1 243 ? 8.137 -8.063 -17.078 1.00 93.50 243 TYR A N 1
ATOM 1871 C CA . TYR A 1 243 ? 7.554 -7.621 -18.348 1.00 93.50 243 TYR A CA 1
ATOM 1872 C C . TYR A 1 243 ? 8.623 -7.553 -19.429 1.00 93.50 243 TYR A C 1
ATOM 1874 O O . TYR A 1 243 ? 9.776 -7.225 -19.144 1.00 93.50 243 TYR A O 1
ATOM 1882 N N . ARG A 1 244 ? 8.235 -7.770 -20.686 1.00 91.56 244 ARG A N 1
ATOM 1883 C CA . ARG A 1 244 ? 9.120 -7.494 -21.820 1.00 91.56 244 ARG A CA 1
ATOM 1884 C C . ARG A 1 244 ? 9.335 -5.992 -21.996 1.00 91.56 244 ARG A C 1
ATOM 1886 O O . ARG A 1 244 ? 8.446 -5.187 -21.709 1.00 91.56 244 ARG A O 1
ATOM 1893 N N . LEU A 1 245 ? 10.491 -5.610 -22.537 1.00 87.62 245 LEU A N 1
ATOM 1894 C CA . LEU A 1 245 ? 10.862 -4.205 -22.766 1.00 87.62 245 LEU A CA 1
ATOM 1895 C C . LEU A 1 245 ? 9.835 -3.423 -23.601 1.00 87.62 245 LEU A C 1
ATOM 1897 O O . LEU A 1 245 ? 9.576 -2.255 -23.319 1.00 87.62 245 LEU A O 1
ATOM 1901 N N . ASP A 1 246 ? 9.218 -4.065 -24.596 1.00 88.56 246 ASP A N 1
ATOM 1902 C CA . ASP A 1 246 ? 8.202 -3.457 -25.460 1.00 88.56 246 ASP A CA 1
ATOM 1903 C C . ASP A 1 246 ? 6.881 -3.159 -24.730 1.00 88.56 246 ASP A C 1
ATOM 1905 O O . ASP A 1 246 ? 6.153 -2.254 -25.139 1.00 88.56 246 ASP A O 1
ATOM 1909 N N . GLN A 1 247 ? 6.592 -3.862 -23.630 1.00 91.06 247 GLN A N 1
ATOM 1910 C CA . GLN A 1 247 ? 5.399 -3.651 -22.803 1.00 91.06 247 GLN A CA 1
ATOM 1911 C C . GLN A 1 247 ? 5.588 -2.534 -21.767 1.00 91.06 247 GLN A C 1
ATOM 1913 O O . GLN A 1 247 ? 4.615 -1.888 -21.374 1.00 91.06 247 GLN A O 1
ATOM 1918 N N . ILE A 1 248 ? 6.828 -2.260 -21.344 1.00 88.00 248 ILE A N 1
ATOM 1919 C CA . ILE A 1 248 ? 7.141 -1.307 -20.266 1.00 88.00 248 ILE A CA 1
ATOM 1920 C C . ILE A 1 248 ? 6.469 0.071 -20.432 1.00 88.00 248 ILE A C 1
ATOM 1922 O O . ILE A 1 248 ? 5.870 0.533 -19.457 1.00 88.00 248 ILE A O 1
ATOM 1926 N N . PRO A 1 249 ? 6.483 0.742 -21.606 1.00 87.56 249 PRO A N 1
ATOM 1927 C CA . PRO A 1 249 ? 5.831 2.047 -21.739 1.00 87.56 249 PRO A CA 1
ATOM 1928 C C . PRO A 1 249 ? 4.331 2.004 -21.439 1.00 87.56 249 PRO A C 1
ATOM 1930 O O . PRO A 1 249 ? 3.812 2.894 -20.768 1.00 87.56 249 PRO A O 1
ATOM 1933 N N . GLN A 1 250 ? 3.640 0.960 -21.908 1.00 89.44 250 GLN A N 1
ATOM 1934 C CA . GLN A 1 250 ? 2.208 0.781 -21.680 1.00 89.44 250 GLN A CA 1
ATOM 1935 C C . GLN A 1 250 ? 1.929 0.512 -20.200 1.00 89.44 250 GLN A C 1
ATOM 1937 O O . GLN A 1 250 ? 1.019 1.112 -19.626 1.00 89.44 250 GLN A O 1
ATOM 1942 N N . VAL A 1 251 ? 2.739 -0.344 -19.568 1.00 89.25 251 VAL A N 1
ATOM 1943 C CA . VAL A 1 251 ? 2.606 -0.645 -18.140 1.00 89.25 251 VAL A CA 1
ATOM 1944 C C . VAL A 1 251 ? 2.796 0.630 -17.316 1.00 89.25 251 VAL A C 1
ATOM 1946 O O . VAL A 1 251 ? 1.941 0.941 -16.492 1.00 89.25 251 VAL A O 1
ATOM 1949 N N . ILE A 1 252 ? 3.840 1.425 -17.580 1.00 85.25 252 ILE A N 1
ATOM 1950 C CA . ILE A 1 252 ? 4.059 2.712 -16.899 1.00 85.25 252 ILE A CA 1
ATOM 1951 C C . ILE A 1 252 ? 2.882 3.653 -17.123 1.00 85.25 252 ILE A C 1
ATOM 1953 O O . ILE A 1 252 ? 2.410 4.266 -16.168 1.00 85.25 252 ILE A O 1
ATOM 1957 N N . GLN A 1 253 ? 2.406 3.794 -18.362 1.00 85.62 253 GLN A N 1
ATOM 1958 C CA . GLN A 1 253 ? 1.295 4.690 -18.675 1.00 85.62 253 GLN A CA 1
ATOM 1959 C C . GLN A 1 253 ? 0.049 4.337 -17.858 1.00 85.62 253 GLN A C 1
ATOM 1961 O O . GLN A 1 253 ? -0.606 5.237 -17.333 1.00 85.62 253 GLN A O 1
ATOM 1966 N N . ILE A 1 254 ? -0.259 3.046 -17.725 1.00 86.50 254 ILE A N 1
ATOM 1967 C CA . ILE A 1 254 ? -1.401 2.569 -16.944 1.00 86.50 254 ILE A CA 1
ATOM 1968 C C . ILE A 1 254 ? -1.150 2.791 -15.452 1.00 86.50 254 ILE A C 1
ATOM 1970 O O . ILE A 1 254 ? -1.965 3.438 -14.798 1.00 86.50 254 ILE A O 1
ATOM 1974 N N . THR A 1 255 ? -0.023 2.328 -14.899 1.00 82.19 255 THR A N 1
ATOM 1975 C CA . THR A 1 255 ? 0.217 2.423 -13.448 1.00 82.19 255 THR A CA 1
ATOM 1976 C C . THR A 1 255 ? 0.370 3.869 -12.969 1.00 82.19 255 THR A C 1
ATOM 1978 O O . THR A 1 255 ? -0.035 4.192 -11.853 1.00 82.19 255 THR A O 1
ATOM 1981 N N . SER A 1 256 ? 0.860 4.779 -13.818 1.00 79.94 256 SER A N 1
ATOM 1982 C CA . SER A 1 256 ? 0.983 6.216 -13.512 1.00 79.94 256 SER A CA 1
ATOM 1983 C C . SER A 1 256 ? -0.360 6.904 -13.254 1.00 79.94 256 SER A C 1
ATOM 1985 O O . SER A 1 256 ? -0.399 7.929 -12.576 1.00 79.94 256 SER A O 1
ATOM 1987 N N . GLN A 1 257 ? -1.468 6.349 -13.756 1.00 78.25 257 GLN A N 1
ATOM 1988 C CA . GLN A 1 257 ? -2.814 6.888 -13.526 1.00 78.25 257 GLN A CA 1
ATOM 1989 C C . GLN A 1 257 ? -3.336 6.604 -12.111 1.00 78.25 257 GLN A C 1
ATOM 1991 O O . GLN A 1 257 ? -4.339 7.191 -11.703 1.00 78.25 257 GLN A O 1
ATOM 1996 N N . TYR A 1 258 ? -2.632 5.770 -11.334 1.00 74.75 258 TYR A N 1
ATOM 1997 C CA . TYR A 1 258 ? -3.028 5.366 -9.986 1.00 74.75 258 TYR A CA 1
ATOM 1998 C C . TYR A 1 258 ? -1.966 5.740 -8.925 1.00 74.75 258 TYR A C 1
ATOM 2000 O O . TYR A 1 258 ? -1.409 4.854 -8.268 1.00 74.75 258 TYR A O 1
ATOM 2008 N N . PRO A 1 259 ? -1.698 7.049 -8.693 1.00 65.56 259 PRO A N 1
ATOM 2009 C CA . PRO A 1 259 ? -0.728 7.537 -7.698 1.00 65.56 259 PRO A CA 1
ATOM 2010 C C . PRO A 1 259 ? -0.902 6.934 -6.306 1.00 65.56 259 PRO A C 1
ATOM 2012 O O . PRO A 1 259 ? 0.059 6.671 -5.591 1.00 65.56 259 PRO A O 1
ATOM 2015 N N . LEU A 1 260 ? -2.164 6.737 -5.925 1.00 64.69 260 LEU A N 1
ATOM 2016 C CA . LEU A 1 260 ? -2.575 6.290 -4.600 1.00 64.69 260 LEU A CA 1
ATOM 2017 C C . LEU A 1 260 ? -2.587 4.759 -4.469 1.00 64.69 260 LEU A C 1
ATOM 2019 O O . LEU A 1 260 ? -3.014 4.246 -3.446 1.00 64.69 260 LEU A O 1
ATOM 2023 N N . ALA A 1 261 ? -2.114 4.031 -5.482 1.00 63.53 261 ALA A N 1
ATOM 2024 C CA . ALA A 1 261 ? -2.042 2.572 -5.527 1.00 63.53 261 ALA A CA 1
ATOM 2025 C C . ALA A 1 261 ? -0.638 2.098 -5.927 1.00 63.53 261 ALA A C 1
ATOM 2027 O O . ALA A 1 261 ? -0.463 1.242 -6.796 1.00 63.53 261 ALA A O 1
ATOM 2028 N N . HIS A 1 262 ? 0.380 2.710 -5.321 1.00 68.19 262 HIS A N 1
ATOM 2029 C CA . HIS A 1 262 ? 1.804 2.469 -5.585 1.00 68.19 262 HIS A CA 1
ATOM 2030 C C . HIS A 1 262 ? 2.325 2.938 -6.952 1.00 68.19 262 HIS A C 1
ATOM 2032 O O . HIS A 1 262 ? 3.538 3.005 -7.121 1.00 68.19 262 HIS A O 1
ATOM 2038 N N . GLY A 1 263 ? 1.444 3.353 -7.867 1.00 70.19 263 GLY A N 1
ATOM 2039 C CA . GLY A 1 263 ? 1.762 4.219 -9.001 1.00 70.19 263 GLY A CA 1
ATOM 2040 C C . GLY A 1 263 ? 2.920 3.761 -9.896 1.00 70.19 263 GLY A C 1
ATOM 2041 O O . GLY A 1 263 ? 3.090 2.575 -10.200 1.00 70.19 263 GLY A O 1
ATOM 2042 N N . ARG A 1 264 ? 3.709 4.749 -10.343 1.00 74.25 264 ARG A N 1
ATOM 2043 C CA . ARG A 1 264 ? 4.908 4.569 -11.178 1.00 74.25 264 ARG A CA 1
ATOM 2044 C C . ARG A 1 264 ? 5.883 3.565 -10.552 1.00 74.25 264 ARG A C 1
ATOM 2046 O O . ARG A 1 264 ? 6.019 3.543 -9.327 1.00 74.25 264 ARG A O 1
ATOM 2053 N N . PRO A 1 265 ? 6.590 2.759 -11.363 1.00 78.56 265 PRO A N 1
ATOM 2054 C CA . PRO A 1 265 ? 7.629 1.887 -10.836 1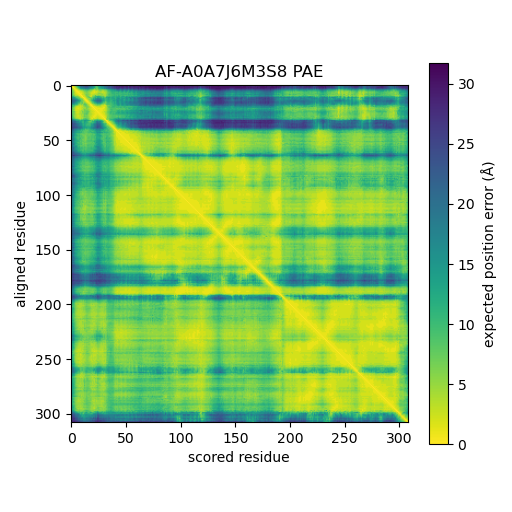.00 78.56 265 PRO A CA 1
ATOM 2055 C C . PRO A 1 265 ? 8.709 2.680 -10.100 1.00 78.56 265 PRO A C 1
ATOM 2057 O O . PRO A 1 265 ? 9.033 3.811 -10.459 1.00 78.56 265 PRO A O 1
ATOM 2060 N N . VAL A 1 266 ? 9.269 2.036 -9.082 1.00 77.81 266 VAL A N 1
ATOM 2061 C CA . VAL A 1 266 ? 10.486 2.448 -8.376 1.00 77.81 266 VAL A CA 1
ATOM 2062 C C . VAL A 1 266 ? 11.689 2.201 -9.268 1.00 77.81 266 VAL A C 1
ATOM 2064 O O . VAL A 1 266 ? 12.613 2.988 -9.303 1.00 77.81 266 VAL A O 1
ATOM 2067 N N . HIS A 1 267 ? 11.697 1.063 -9.953 1.00 82.88 267 HIS A N 1
ATOM 2068 C CA . HIS A 1 267 ? 12.861 0.577 -10.669 1.00 82.88 267 HIS A CA 1
ATOM 2069 C C . HIS A 1 267 ? 12.419 -0.366 -11.783 1.00 82.88 267 HIS A C 1
ATOM 2071 O O . HIS A 1 267 ? 11.519 -1.187 -11.587 1.00 82.88 267 HIS A O 1
ATOM 2077 N N . ILE A 1 268 ? 13.071 -0.277 -12.937 1.00 85.56 268 ILE A N 1
ATOM 2078 C CA . ILE A 1 268 ? 12.869 -1.170 -14.081 1.00 85.56 268 ILE A CA 1
ATOM 2079 C C . ILE A 1 268 ? 14.243 -1.609 -14.550 1.00 85.56 268 ILE A C 1
ATOM 2081 O O . ILE A 1 268 ? 15.067 -0.736 -14.787 1.00 85.56 268 ILE A O 1
ATOM 2085 N N . GLY A 1 269 ? 14.481 -2.909 -14.704 1.00 85.38 269 GLY A N 1
ATOM 2086 C CA . GLY A 1 269 ? 15.746 -3.445 -15.209 1.00 85.38 269 GLY A CA 1
ATOM 2087 C C . GLY A 1 269 ? 16.361 -4.473 -14.266 1.00 85.38 269 GLY A C 1
ATOM 2088 O O . GLY A 1 269 ? 15.653 -5.317 -13.717 1.00 85.38 269 GLY A O 1
ATOM 2089 N N . ASP A 1 270 ? 17.679 -4.406 -14.071 1.00 82.88 270 ASP A N 1
ATOM 2090 C CA . ASP A 1 270 ? 18.403 -5.314 -13.172 1.00 82.88 270 ASP A CA 1
ATOM 2091 C C . ASP A 1 270 ? 18.145 -4.959 -11.702 1.00 82.88 270 ASP A C 1
ATOM 2093 O O . ASP A 1 270 ? 18.710 -4.005 -11.165 1.00 82.88 270 ASP A O 1
ATOM 2097 N N . GLY A 1 271 ? 17.283 -5.736 -11.041 1.00 82.75 271 GLY A N 1
ATOM 2098 C CA . GLY A 1 271 ? 16.880 -5.501 -9.653 1.00 82.75 271 GLY A CA 1
ATOM 2099 C C . GLY A 1 271 ? 18.046 -5.423 -8.661 1.00 82.75 271 GLY A C 1
ATOM 2100 O O . GLY A 1 271 ? 17.896 -4.813 -7.600 1.00 82.75 271 GLY A O 1
ATOM 2101 N N . ARG A 1 272 ? 19.230 -5.962 -8.989 1.00 85.75 272 ARG A N 1
ATOM 2102 C CA . ARG A 1 272 ? 20.406 -5.919 -8.106 1.00 85.75 272 ARG A CA 1
ATOM 2103 C C . ARG A 1 272 ? 20.853 -4.493 -7.792 1.00 85.75 272 ARG A C 1
ATOM 2105 O O . ARG A 1 272 ? 21.391 -4.273 -6.709 1.00 85.75 272 ARG A O 1
ATOM 2112 N N . ALA A 1 273 ? 20.565 -3.525 -8.667 1.00 81.75 273 ALA A N 1
ATOM 2113 C CA . ALA A 1 273 ? 20.819 -2.105 -8.413 1.00 81.75 273 ALA A CA 1
ATOM 2114 C C . ALA A 1 273 ? 20.109 -1.593 -7.144 1.00 81.75 273 ALA A C 1
ATOM 2116 O O . ALA A 1 273 ? 20.643 -0.753 -6.424 1.00 81.75 273 ALA A O 1
ATOM 2117 N N . ILE A 1 274 ? 18.943 -2.163 -6.826 1.00 82.69 274 ILE A N 1
ATOM 2118 C CA . ILE A 1 274 ? 18.169 -1.873 -5.610 1.00 82.69 274 ILE A CA 1
ATOM 2119 C C . ILE A 1 274 ? 18.243 -3.015 -4.582 1.00 82.69 274 ILE A C 1
ATOM 2121 O O . ILE A 1 274 ? 17.412 -3.107 -3.682 1.00 82.69 274 ILE A O 1
ATOM 2125 N N . GLY A 1 275 ? 19.217 -3.922 -4.706 1.00 87.38 275 GLY A N 1
ATOM 2126 C CA . GLY A 1 275 ? 19.378 -5.068 -3.806 1.00 87.38 275 GLY A CA 1
ATOM 2127 C C . GLY A 1 275 ? 18.343 -6.185 -3.990 1.00 87.38 275 GLY A C 1
ATOM 2128 O O . GLY A 1 275 ? 18.185 -7.013 -3.097 1.00 87.38 275 GLY A O 1
ATOM 2129 N N . VAL A 1 276 ? 17.637 -6.223 -5.124 1.00 89.31 276 VAL A N 1
ATOM 2130 C CA . VAL A 1 276 ? 16.634 -7.248 -5.448 1.00 89.31 276 VAL A CA 1
ATOM 2131 C C . VAL A 1 276 ? 17.222 -8.278 -6.409 1.00 89.31 276 VAL A C 1
ATOM 2133 O O . VAL A 1 276 ? 17.403 -8.007 -7.592 1.00 89.31 276 VAL A O 1
ATOM 2136 N N . ASP A 1 277 ? 17.480 -9.484 -5.910 1.00 90.44 277 ASP A N 1
ATOM 2137 C CA . ASP A 1 277 ? 17.890 -10.624 -6.730 1.00 90.44 277 ASP A CA 1
ATOM 2138 C C . ASP A 1 277 ? 16.703 -11.571 -6.947 1.00 90.44 277 ASP A C 1
ATOM 2140 O O . ASP A 1 277 ? 16.270 -12.269 -6.030 1.00 90.44 277 ASP A O 1
ATOM 2144 N N . VAL A 1 278 ? 16.171 -11.589 -8.171 1.00 88.56 278 VAL A N 1
ATOM 2145 C CA . VAL A 1 278 ? 15.017 -12.425 -8.541 1.00 88.56 278 VAL A CA 1
ATOM 2146 C C . VAL A 1 278 ? 15.355 -13.917 -8.624 1.00 88.56 278 VAL A C 1
ATOM 2148 O O . VAL A 1 278 ? 14.439 -14.733 -8.652 1.00 88.56 278 VAL A O 1
ATOM 2151 N N . SER A 1 279 ? 16.644 -14.289 -8.618 1.00 89.50 279 SER A N 1
ATOM 2152 C CA . SER A 1 279 ? 17.071 -15.691 -8.498 1.00 89.50 279 SER A CA 1
ATOM 2153 C C . SER A 1 279 ? 16.920 -16.234 -7.074 1.00 89.50 279 SER A C 1
ATOM 2155 O O . SER A 1 279 ? 16.893 -17.448 -6.871 1.00 89.50 279 SER A O 1
ATOM 2157 N N . GLN A 1 280 ? 16.799 -15.343 -6.085 1.00 92.69 280 GLN A N 1
ATOM 2158 C CA . GLN A 1 280 ? 16.556 -15.706 -4.696 1.00 92.69 280 GLN A CA 1
ATOM 2159 C C . GLN A 1 280 ? 15.051 -15.746 -4.396 1.00 92.69 280 GLN A C 1
ATOM 2161 O O . GLN A 1 280 ? 14.270 -14.989 -4.991 1.00 92.69 280 GLN A O 1
ATOM 2166 N N . PRO A 1 281 ? 14.617 -16.588 -3.436 1.00 92.75 281 PRO A N 1
ATOM 2167 C CA . PRO A 1 281 ? 13.241 -16.570 -2.963 1.00 92.75 281 PRO A CA 1
ATOM 2168 C C . PRO A 1 281 ? 12.827 -15.161 -2.508 1.00 92.75 281 PRO A C 1
ATOM 2170 O O . PRO A 1 281 ? 13.614 -14.471 -1.850 1.00 92.75 281 PRO A O 1
ATOM 2173 N N . PRO A 1 282 ? 11.599 -14.712 -2.825 1.00 93.94 282 PRO A N 1
ATOM 2174 C CA . PRO A 1 282 ? 11.119 -13.431 -2.342 1.00 93.94 282 PRO A CA 1
ATOM 2175 C C . PRO A 1 282 ? 11.019 -13.437 -0.816 1.00 93.94 282 PRO A C 1
ATOM 2177 O O . PRO A 1 282 ? 10.746 -14.455 -0.182 1.00 93.94 282 PRO A O 1
ATOM 2180 N N . HIS A 1 283 ? 11.194 -12.261 -0.218 1.00 91.88 283 HIS A N 1
ATOM 2181 C CA . HIS A 1 283 ? 11.055 -12.088 1.228 1.00 91.88 283 HIS A CA 1
ATOM 2182 C C . HIS A 1 283 ? 9.603 -12.286 1.683 1.00 91.88 283 HIS A C 1
ATOM 2184 O O . HIS A 1 283 ? 9.358 -12.666 2.828 1.00 91.88 283 HIS A O 1
ATOM 2190 N N . TYR A 1 284 ? 8.643 -12.003 0.794 1.00 87.31 284 TYR A N 1
ATOM 2191 C CA . TYR A 1 284 ? 7.220 -12.240 1.013 1.00 87.31 284 TYR A CA 1
ATOM 2192 C C . TYR A 1 284 ? 6.518 -12.621 -0.296 1.00 87.31 284 TYR A C 1
ATOM 2194 O O . TYR A 1 284 ? 6.916 -12.179 -1.375 1.00 87.31 284 TYR A O 1
ATOM 2202 N N . GLY A 1 285 ? 5.406 -13.348 -0.184 1.00 86.88 285 GLY A N 1
ATOM 2203 C CA . GLY A 1 285 ? 4.651 -13.828 -1.342 1.00 86.88 285 GLY A CA 1
ATOM 2204 C C . GLY A 1 285 ? 5.337 -15.016 -2.006 1.00 86.88 285 GLY A C 1
ATOM 2205 O O . GLY A 1 285 ? 6.165 -15.680 -1.387 1.00 86.88 285 GLY A O 1
ATOM 2206 N N . ASP A 1 286 ? 4.987 -15.270 -3.262 1.00 89.19 286 ASP A N 1
ATOM 2207 C CA . ASP A 1 286 ? 5.439 -16.455 -3.982 1.00 89.19 286 ASP A CA 1
ATOM 2208 C C . ASP A 1 286 ? 6.402 -16.059 -5.103 1.00 89.19 286 ASP A C 1
ATOM 2210 O O . ASP A 1 286 ? 6.265 -14.995 -5.709 1.00 89.19 286 ASP A O 1
ATOM 2214 N N . ALA A 1 287 ? 7.389 -16.906 -5.396 1.00 93.81 287 ALA A N 1
ATOM 2215 C CA . ALA A 1 287 ? 8.286 -16.693 -6.529 1.00 93.81 287 ALA A CA 1
ATOM 2216 C C . ALA A 1 287 ? 7.532 -16.895 -7.854 1.00 93.81 287 ALA A C 1
ATOM 2218 O O . ALA A 1 287 ? 6.806 -17.885 -8.022 1.00 93.81 287 ALA A O 1
ATOM 2219 N N . VAL A 1 288 ? 7.732 -15.986 -8.807 1.00 94.06 288 VAL A N 1
ATOM 2220 C CA . VAL A 1 288 ? 7.213 -16.096 -10.176 1.00 94.06 288 VAL A CA 1
ATOM 2221 C C . VAL A 1 288 ? 8.327 -16.405 -11.164 1.00 94.06 288 VAL A C 1
ATOM 2223 O O . VAL A 1 288 ? 9.493 -16.121 -10.912 1.00 94.06 288 VAL A O 1
ATOM 2226 N N . GLU A 1 289 ? 7.951 -16.992 -12.292 1.00 93.50 289 GLU A N 1
ATOM 2227 C CA . GLU A 1 289 ? 8.870 -17.210 -13.410 1.00 93.50 289 GLU A CA 1
ATOM 2228 C C . GLU A 1 289 ? 9.194 -15.880 -14.105 1.00 93.50 289 GLU A C 1
ATOM 2230 O O . GLU A 1 289 ? 8.291 -15.073 -14.331 1.00 93.50 289 GLU A O 1
ATOM 2235 N N . VAL A 1 290 ? 10.466 -15.673 -14.440 1.00 91.94 290 VAL A N 1
ATOM 2236 C CA . VAL A 1 290 ? 10.962 -14.526 -15.211 1.00 91.94 290 VAL A CA 1
ATOM 2237 C C . VAL A 1 290 ? 11.638 -15.092 -16.454 1.00 91.94 290 VAL A C 1
ATOM 2239 O O . VAL A 1 290 ? 12.578 -15.874 -16.318 1.00 91.94 290 VAL A O 1
ATOM 2242 N N . HIS A 1 291 ? 11.132 -14.749 -17.638 1.00 91.69 291 HIS A N 1
ATOM 2243 C CA . HIS A 1 291 ? 11.680 -15.235 -18.910 1.00 91.69 291 HIS A CA 1
ATOM 2244 C C . HIS A 1 291 ? 12.896 -14.413 -19.351 1.00 91.69 291 HIS A C 1
ATOM 2246 O O . HIS A 1 291 ? 13.066 -13.269 -18.934 1.00 91.69 291 HIS A O 1
ATOM 2252 N N . ASP A 1 292 ? 13.732 -14.988 -20.218 1.00 87.50 292 ASP A N 1
ATOM 2253 C CA . ASP A 1 292 ? 14.978 -14.360 -20.690 1.00 87.50 292 ASP A CA 1
ATOM 2254 C C . ASP A 1 292 ? 14.753 -13.030 -21.441 1.00 87.50 292 ASP A C 1
ATOM 2256 O O . ASP A 1 292 ? 15.652 -12.192 -21.508 1.00 87.50 292 ASP A O 1
ATOM 2260 N N . ASP A 1 293 ? 13.563 -12.828 -22.015 1.00 88.25 293 ASP A N 1
ATOM 2261 C CA . ASP A 1 293 ? 13.153 -11.608 -22.719 1.00 88.25 293 ASP A CA 1
ATOM 2262 C C . ASP A 1 293 ? 12.425 -10.589 -21.819 1.00 88.25 293 ASP A C 1
ATOM 2264 O O . ASP A 1 293 ? 11.988 -9.532 -22.290 1.00 88.25 293 ASP A O 1
ATOM 2268 N N . GLU A 1 294 ? 12.307 -10.879 -20.522 1.00 90.19 294 GLU A N 1
ATOM 2269 C CA . GLU A 1 294 ? 11.644 -10.035 -19.535 1.00 90.19 294 GLU A CA 1
ATOM 2270 C C . GLU A 1 294 ? 12.638 -9.330 -18.609 1.00 90.19 294 GLU A C 1
ATOM 2272 O O . GLU A 1 294 ? 13.723 -9.811 -18.287 1.00 90.19 294 GLU A O 1
ATOM 2277 N N . VAL A 1 295 ? 12.230 -8.162 -18.121 1.00 87.06 295 VAL A N 1
ATOM 2278 C CA . VAL A 1 295 ? 12.948 -7.405 -17.099 1.00 87.06 295 VAL A CA 1
ATOM 2279 C C . VAL A 1 295 ? 12.101 -7.253 -15.846 1.00 87.06 295 VAL A C 1
ATOM 2281 O O . VAL A 1 295 ? 10.870 -7.209 -15.892 1.00 87.06 295 VAL A O 1
ATOM 2284 N N . SER A 1 296 ? 12.778 -7.129 -14.706 1.00 87.00 296 SER A N 1
ATOM 2285 C CA . SER A 1 296 ? 12.134 -6.888 -13.420 1.00 87.00 296 SER A CA 1
ATOM 2286 C C . SER A 1 296 ? 11.629 -5.446 -13.347 1.00 87.00 296 SER A C 1
ATOM 2288 O O . SER A 1 296 ? 12.415 -4.494 -13.325 1.00 87.00 296 SER A O 1
ATOM 2290 N N . MET A 1 297 ? 10.309 -5.278 -13.281 1.00 86.62 297 MET A N 1
ATOM 2291 C CA . MET A 1 297 ? 9.669 -4.013 -12.943 1.00 86.62 297 MET A CA 1
ATOM 2292 C C . MET A 1 297 ? 9.196 -4.057 -11.490 1.00 86.62 297 MET A C 1
ATOM 2294 O O . MET A 1 297 ? 8.442 -4.940 -11.081 1.00 86.62 297 MET A O 1
ATOM 2298 N N . ASN A 1 298 ? 9.653 -3.089 -10.700 1.00 75.81 298 ASN A N 1
ATOM 2299 C CA . ASN A 1 298 ? 9.456 -3.051 -9.259 1.00 75.81 298 ASN A CA 1
ATOM 2300 C C . ASN A 1 298 ? 8.558 -1.866 -8.887 1.00 75.81 298 ASN A C 1
ATOM 2302 O O . ASN A 1 298 ? 8.911 -0.717 -9.153 1.00 75.81 298 ASN A O 1
ATOM 2306 N N . ASN A 1 299 ? 7.413 -2.131 -8.255 1.00 73.88 299 ASN A N 1
ATOM 2307 C CA . ASN A 1 299 ? 6.474 -1.129 -7.726 1.00 73.88 299 ASN A CA 1
ATOM 2308 C C . ASN A 1 299 ? 6.450 -1.185 -6.191 1.00 73.88 299 ASN A C 1
ATOM 2310 O O . ASN A 1 299 ? 6.768 -2.213 -5.602 1.00 73.88 299 ASN A O 1
ATOM 2314 N N . PHE A 1 300 ? 6.027 -0.118 -5.515 1.00 67.81 300 PHE A N 1
ATOM 2315 C CA . PHE A 1 300 ? 5.953 -0.092 -4.047 1.00 67.81 300 PHE A CA 1
ATOM 2316 C C . PHE A 1 300 ? 4.909 -1.060 -3.458 1.00 67.81 300 PHE A C 1
ATOM 2318 O O . PHE A 1 300 ? 4.003 -1.521 -4.158 1.00 67.81 300 PHE A O 1
ATOM 2325 N N . ARG A 1 301 ? 5.017 -1.347 -2.149 1.00 61.12 301 ARG A N 1
ATOM 2326 C CA . ARG A 1 301 ? 3.956 -2.019 -1.379 1.00 61.12 301 ARG A CA 1
ATOM 2327 C C . ARG A 1 301 ? 3.861 -1.579 0.081 1.00 61.12 301 ARG A C 1
ATOM 2329 O O . ARG A 1 301 ? 4.813 -1.748 0.823 1.00 61.12 301 ARG A O 1
ATOM 2336 N N . ALA A 1 302 ? 2.667 -1.153 0.502 1.00 52.25 302 ALA A N 1
ATOM 2337 C CA . ALA A 1 302 ? 2.421 -0.363 1.716 1.00 52.25 302 ALA A CA 1
ATOM 2338 C C . ALA A 1 302 ? 2.716 -0.986 3.098 1.00 52.25 302 ALA A C 1
ATOM 2340 O O . ALA A 1 302 ? 2.795 -0.271 4.090 1.00 52.25 302 ALA A O 1
ATOM 2341 N N . GLU A 1 303 ? 2.859 -2.301 3.202 1.00 53.16 303 GLU A N 1
ATOM 2342 C CA . GLU A 1 303 ? 2.504 -3.008 4.445 1.00 53.16 303 GLU A CA 1
ATOM 2343 C C . GLU A 1 303 ? 3.637 -3.816 5.090 1.00 53.16 303 GLU A C 1
ATOM 2345 O O . GLU A 1 303 ? 3.440 -4.447 6.125 1.00 53.16 303 GLU A O 1
ATOM 2350 N N . ARG A 1 304 ? 4.847 -3.798 4.514 1.00 55.59 304 ARG A N 1
ATOM 2351 C CA . ARG A 1 304 ? 5.989 -4.601 5.002 1.00 55.59 304 ARG A CA 1
ATOM 2352 C C . ARG A 1 304 ? 7.196 -3.782 5.476 1.00 55.59 304 ARG A C 1
ATOM 2354 O O . ARG A 1 304 ? 8.264 -4.350 5.680 1.00 55.59 304 ARG A O 1
ATOM 2361 N N . PHE A 1 305 ? 7.029 -2.476 5.691 1.00 53.72 305 PHE A N 1
ATOM 2362 C CA . PHE A 1 305 ? 8.099 -1.590 6.188 1.00 53.72 305 PHE A CA 1
ATOM 2363 C C . PHE A 1 305 ? 8.270 -1.614 7.707 1.00 53.72 305 PHE A C 1
ATOM 2365 O O . PHE A 1 305 ? 9.304 -1.193 8.215 1.00 53.72 305 PHE A O 1
ATOM 2372 N N . LEU A 1 306 ? 7.268 -2.107 8.438 1.00 49.94 306 LEU A N 1
ATOM 2373 C CA . LEU A 1 306 ? 7.371 -2.334 9.872 1.00 49.94 306 LEU A CA 1
ATOM 2374 C C . LEU A 1 306 ? 8.086 -3.671 10.086 1.00 49.94 306 LEU A C 1
ATOM 2376 O O . LEU A 1 306 ? 7.462 -4.729 10.142 1.00 49.94 306 LEU A O 1
ATOM 2380 N N . SER A 1 307 ? 9.418 -3.639 10.130 1.00 38.69 307 SER A N 1
ATOM 2381 C CA . SER A 1 307 ? 10.168 -4.694 10.809 1.00 38.69 307 SER A CA 1
ATOM 2382 C C . SER A 1 307 ? 9.927 -4.510 12.306 1.00 38.69 307 SER A C 1
ATOM 2384 O O . SER A 1 307 ? 10.485 -3.581 12.892 1.00 38.69 307 SER A O 1
ATOM 2386 N N . PHE A 1 308 ? 9.038 -5.322 12.875 1.00 35.47 308 PHE A N 1
ATOM 2387 C CA . PHE A 1 308 ? 8.853 -5.423 14.321 1.00 35.47 308 PHE A CA 1
ATOM 2388 C C . PHE A 1 308 ? 9.959 -6.277 14.944 1.00 35.47 308 PHE A C 1
ATOM 2390 O O . PHE A 1 308 ? 10.300 -7.338 14.364 1.00 35.47 308 PHE A O 1
#

Solvent-accessible surface area (backbone atoms only — not comparable to full-atom values): 17132 Å² total; per-residue (Å²): 129,82,77,74,58,70,46,79,42,83,24,42,68,94,62,48,26,36,36,40,31,38,35,64,75,77,74,42,78,46,62,74,40,92,80,44,64,72,66,86,74,57,61,70,59,29,45,52,50,46,53,50,51,31,53,49,50,37,50,52,55,69,76,47,88,68,91,50,65,54,51,50,50,53,26,49,33,11,50,75,62,78,35,65,67,86,64,81,84,68,34,77,100,54,79,56,66,45,80,48,76,43,56,41,92,49,44,70,34,50,54,48,25,29,28,67,30,47,60,45,30,21,62,53,43,79,27,65,43,48,82,46,67,47,100,86,69,47,61,30,60,43,33,53,34,78,56,90,46,66,76,42,41,68,53,38,40,42,31,59,42,77,50,71,61,67,80,46,74,46,81,35,64,54,54,74,44,66,59,60,89,88,57,90,40,41,28,39,41,36,20,34,30,54,72,64,47,46,62,56,30,38,78,69,75,54,55,50,50,29,68,79,68,77,46,50,61,23,22,35,59,35,73,48,70,44,56,68,22,80,95,44,44,52,38,43,36,29,33,52,41,56,43,37,73,88,50,47,64,60,52,43,60,56,33,51,76,34,66,55,26,31,21,35,36,54,44,70,39,74,41,58,86,47,50,32,58,84,92,49,82,40,78,38,65,32,79,69,88,72,55,95,72,38,35,42,33,26,27,38,44,60,82,66,39,77,81,94

Mean predicted aligned error: 8.16 Å

Nearest PDB structures (foldseek):
  2pif-assembly1_A  TM=8.558E-01  e=1.116E-17  Pseudomonas syringae pv. tomato str. DC3000
  3db9-assembly1_A  TM=8.906E-01  e=3.223E-13  Agrobacterium fabrum str. C58